Protein 1DTJ (pdb70)

Secondary structure (DSSP, 8-state):
--EEEEEEEETTTHHHHH-STTHHHHHHHHHH--EEEE--TT--STT--EEEEEEEESHHHHHHHHHHHHHH--/--EEEEEEEEGGGGGG--HHHHHHHHS-EEEE---EEEEEEEE-HHHHHHHHHHHHHTTS--/--EEEEEEEEGGGTHHHH-GGGHHHHHHHHHHT-EEEE---EEEEEEEE-HHHHHHHHHHHHHH--/--EEEEEEEEGGGHHHHH-GGGHHHHHHHHHH--EEEE--EEEEEEEE-HHHHHHHHHHHHHH-

Sequence (266 aa):
MKELVEMAVPENLVGAILGKGGKTLVEYQELTGARIQISKKGEFLPGTRNRRVTITGSPAATQAAQYLISQRVTMKELVEMAVPENLVGAITLVEYQELTGARIQISTRNRRVTITGSPAATQAAQYLISQRVTYEMKELVEMAVPENLVGAILGKGGKTLVEYQELTGARIQISTRNRRVTITGSPAATQAAQYLISQRVTMKELVEMAVPENLVGAILGKGGKTLVEYQELTGARIQISRNRRVTITGSPAATQAAQYLISQRV

InterPro domains:
  IPR004087 K Homology domain [SM00322] (31-104)
  IPR004087 K Homology domain [SM00322] (129-201)
  IPR004087 K Homology domain [SM00322] (405-478)
  IPR004088 K Homology domain, type 1 [PF00013] (36-96)
  IPR004088 K Homology domain, type 1 [PF00013] (134-197)
  IPR004088 K Homology domain, type 1 [PF00013] (409-474)
  IPR036612 K Homology domain, type 1 superfamily [G3DSA:3.30.1370.10] (31-109)
  IPR036612 K Homology domain, type 1 superfamily [G3DSA:3.30.1370.10] (127-205)
  IPR036612 K Homology domain, type 1 superfamily [G3DSA:3.30.1370.10] (405-480)
  IPR036612 K Homology domain, type 1 superfamily [SSF54791] (33-107)
  IPR036612 K Homology domain, type 1 superfamily [SSF54791] (121-205)
  IPR036612 K Homology domain, type 1 superfamily [SSF54791] (408-478)
  IPR047274 RNA-binding protein Nova-1/2, type I K Homology domain 3 [cd09031] (409-477)
  IPR047275 RNA-binding protein Nova-1/2, type I K Homology domain 1 [cd22435] (33-104)
  IPR047276 RNA-binding protein Nova-1/2, type I K Homology domain 2 [cd22436] (131-200)

CATH classification: 3.30.1370.10

GO terms:
  GO:0003723 RNA binding (F, IDA)
  GO:1990825 sequence-specific mRNA binding (F, IDA)
  GO:0030182 neuron differentiation (P, IMP)
  GO:0051252 regulation of RNA metabolic process (P, IMP)
  GO:0000381 regulation of alternative mRNA splicing, via spliceosome (P, IMP)
  GO:0003723 RNA binding (F, HDA)

Solvent-accessible surface area: 12625 Å² total; per-residue (Å²): 131,72,16,49,3,51,7,40,0,39,75,132,45,4,56,44,1,55,33,81,92,19,64,32,29,89,53,20,52,121,15,0,60,3,50,4,118,38,9,66,189,56,126,67,44,126,97,35,66,46,19,72,0,19,0,47,17,47,32,41,4,0,24,3,0,9,25,2,0,32,90,35,42,140,121,76,14,49,2,67,7,62,4,34,82,118,62,27,70,46,15,93,43,105,79,2,54,150,30,0,57,2,54,8,58,40,90,183,72,86,64,43,0,38,0,48,19,46,28,41,4,2,20,2,0,6,14,0,0,25,8,95,70,84,124,112,132,75,13,45,2,57,21,74,4,40,84,130,75,6,50,48,0,54,28,83,96,22,160,32,30,95,60,18,46,115,16,0,29,2,149,4,76,32,107,178,78,78,62,55,0,29,0,40,20,37,26,44,1,2,26,2,0,14,19,0,1,45,86,36,30,130,135,74,19,48,1,25,12,71,1,47,100,133,72,3,49,34,0,60,25,82,96,11,141,22,22,78,59,2,46,133,34,0,58,4,172,4,95,26,96,124,90,70,130,0,26,0,43,17,48,43,50,4,2,22,2,0,8,21,2,0,33,94,116,64

Foldseek 3Di:
DKDKDKDWAAPVQVCQCCVPPNVNVVVLCVVQVKHKAWDDPPDPDDVGNTIMMMIMDHPRSRVSSVVVSVVSSD/DKDKDKDKDFPVCVVVCVVVVLCVVQVWDWDWDVTTTIIMIMGDPRSRVSSVVVVVCSVPND/DKDKDKDWAFPVQVCLCQDVVRVNVVVLCVVLVWHWDWDVGITIIMIMDDPRSSVVSVVVSVVSRD/DKDKDKDKDQPVQVCQCQPVPRVNVVVLCVVLVWHWDWACIIMIMIMDHPRSSVSSVVVVVVRD

Nearest PDB structures (foldseek):
  1dtj-assembly1_A  TM=1.014E+00  e=8.786E-15  Homo sapiens
  1ec6-assembly2_B  TM=9.595E-01  e=2.747E-12  Homo sapiens
  1dt4-assembly1_A  TM=9.834E-01  e=2.631E-11  Homo sapiens
  6y24-assembly1_A  TM=8.810E-01  e=4.598E-06  Homo sapiens
  1we8-assembly1_A  TM=8.649E-01  e=9.976E-06  Mus musculus

Organism: Homo sapiens (NCBI:txid9606)

B-factor: mean 41.67, std 19.21, range [12.25, 100.0]

Radius of gyration: 19.04 Å; Cα contacts (8 Å, |Δi|>4): 522; chains: 4; bounding box: 56×41×53 Å

Structure (mmCIF, N/CA/C/O backbone):
data_1DTJ
#
_entry.id   1DTJ
#
_cell.length_a   66.500
_cell.length_b   61.100
_cell.length_c   97.300
_cell.angle_alpha   90.00
_cell.angle_beta   98.20
_cell.angle_gamma   90.00
#
_symmetry.space_group_name_H-M   'C 1 2 1'
#
loop_
_entity.id
_entity.type
_entity.pdbx_description
1 polymer 'RNA-BINDING NEUROONCOLOGICAL VENTRAL ANTIGEN 2'
2 water water
#
loop_
_atom_site.group_PDB
_atom_site.id
_atom_site.type_symbol
_atom_site.label_atom_id
_atom_site.label_alt_id
_atom_site.label_comp_id
_atom_site.label_asym_id
_atom_site.label_entity_id
_atom_site.label_seq_id
_atom_site.pdbx_PDB_ins_code
_atom_site.Cartn_x
_atom_site.Cartn_y
_atom_site.Cartn_z
_atom_site.occupancy
_atom_site.B_iso_or_equiv
_atom_site.auth_seq_id
_atom_site.auth_comp_id
_atom_site.auth_asym_id
_atom_site.auth_atom_id
_atom_site.pdbx_PDB_model_num
ATOM 1 N N . MET A 1 1 ? 1.522 -8.940 14.973 1.00 52.62 4 MET A N 1
ATOM 2 C CA . MET A 1 1 ? 1.180 -7.654 14.271 1.00 55.39 4 MET A CA 1
ATOM 3 C C . MET A 1 1 ? 2.307 -6.618 14.476 1.00 52.98 4 MET A C 1
ATOM 4 O O . MET A 1 1 ? 2.827 -6.430 15.593 1.00 41.89 4 MET A O 1
ATOM 9 N N . LYS A 1 2 ? 2.689 -5.977 13.379 1.00 45.93 5 LYS A N 1
ATOM 10 C CA . LYS A 1 2 ? 3.752 -4.978 13.357 1.00 39.59 5 LYS A CA 1
ATOM 11 C C . LYS A 1 2 ? 3.231 -3.626 12.788 1.00 40.28 5 LYS A C 1
ATOM 12 O O . LYS A 1 2 ? 2.198 -3.584 12.096 1.00 46.40 5 LYS A O 1
ATOM 14 N N . GLU A 1 3 ? 3.910 -2.525 13.118 1.00 26.54 6 GLU A N 1
ATOM 15 C CA . GLU A 1 3 ? 3.518 -1.239 12.639 1.00 23.26 6 GLU A CA 1
ATOM 16 C C . GLU A 1 3 ? 4.771 -0.403 12.391 1.00 25.81 6 GLU A C 1
ATOM 17 O O . GLU A 1 3 ? 5.906 -0.829 12.671 1.00 22.46 6 GLU A O 1
ATOM 23 N N . LEU A 1 4 ? 4.535 0.786 11.861 1.00 24.70 7 LEU A N 1
ATOM 24 C CA . LEU A 1 4 ? 5.605 1.731 11.584 1.00 26.85 7 LEU A CA 1
ATOM 25 C C . LEU A 1 4 ? 5.276 3.070 12.250 1.00 22.85 7 LEU A C 1
ATOM 26 O O . LEU A 1 4 ? 4.124 3.583 12.131 1.00 20.24 7 LEU A O 1
ATOM 31 N N . VAL A 1 5 ? 6.251 3.619 12.973 1.00 27.53 8 VAL A N 1
ATOM 32 C CA . VAL A 1 5 ? 6.024 4.919 13.603 1.00 28.44 8 VAL A CA 1
ATOM 33 C C . VAL A 1 5 ? 7.011 5.886 12.919 1.00 34.23 8 VAL A C 1
ATOM 34 O O . VAL A 1 5 ? 8.176 5.545 12.694 1.00 28.54 8 VAL A O 1
ATOM 38 N N . GLU A 1 6 ? 6.558 7.080 12.590 1.00 37.30 9 GLU A N 1
ATOM 39 C CA . GLU A 1 6 ? 7.472 8.042 11.993 1.00 43.94 9 GLU A CA 1
ATOM 40 C C . GLU A 1 6 ? 7.439 9.282 12.876 1.00 35.01 9 GLU A C 1
ATOM 41 O O . GLU A 1 6 ? 6.356 9.774 13.189 1.00 33.84 9 GLU A O 1
ATOM 47 N N . MET A 1 7 ? 8.611 9.751 13.308 1.00 33.78 10 MET A N 1
ATOM 48 C CA . MET A 1 7 ? 8.702 10.943 14.148 1.00 31.55 10 MET A CA 1
ATOM 49 C C . MET A 1 7 ? 9.826 11.848 13.590 1.00 32.33 10 MET A C 1
ATOM 50 O O . MET A 1 7 ? 10.682 11.412 12.787 1.00 32.53 10 MET A O 1
ATOM 55 N N . ALA A 1 8 ? 9.811 13.096 14.033 1.00 34.58 11 ALA A N 1
ATOM 56 C CA . ALA A 1 8 ? 10.743 14.119 13.578 1.00 39.02 11 ALA A CA 1
ATOM 57 C C . ALA A 1 8 ? 11.793 14.391 14.619 1.00 41.09 11 ALA A C 1
ATOM 58 O O . ALA A 1 8 ? 11.496 14.396 15.823 1.00 42.03 11 ALA A O 1
ATOM 60 N N . VAL A 1 9 ? 13.029 14.583 14.183 1.00 38.22 12 VAL A N 1
ATOM 61 C CA . VAL A 1 9 ? 14.072 14.887 15.139 1.00 34.10 12 VAL A CA 1
ATOM 62 C C . VAL A 1 9 ? 14.866 16.063 14.555 1.00 42.90 12 VAL A C 1
ATOM 63 O O . VAL A 1 9 ? 15.527 15.931 13.535 1.00 43.23 12 VAL A O 1
ATOM 67 N N . PRO A 1 10 ? 14.771 17.238 15.194 1.00 44.55 13 PRO A N 1
ATOM 68 C CA . PRO A 1 10 ? 15.489 18.431 14.730 1.00 34.24 13 PRO A CA 1
ATOM 69 C C . PRO A 1 10 ? 16.942 18.083 14.384 1.00 29.79 13 PRO A C 1
ATOM 70 O O . PRO A 1 10 ? 17.587 17.283 15.060 1.00 31.23 13 PRO A O 1
ATOM 74 N N . GLU A 1 11 ? 17.433 18.628 13.279 1.00 35.24 14 GLU A N 1
ATOM 75 C CA . GLU A 1 11 ? 18.787 18.325 12.851 1.00 34.82 14 GLU A CA 1
ATOM 76 C C . GLU A 1 11 ? 19.847 18.607 13.894 1.00 27.96 14 GLU A C 1
ATOM 77 O O . GLU A 1 11 ? 20.812 17.880 13.967 1.00 25.58 14 GLU A O 1
ATOM 83 N N . ASN A 1 12 ? 19.668 19.638 14.716 1.00 33.26 15 ASN A N 1
ATOM 84 C CA . ASN A 1 12 ? 20.683 19.969 15.724 1.00 37.11 15 ASN A CA 1
ATOM 85 C C . ASN A 1 12 ? 20.652 19.137 17.003 1.00 40.36 15 ASN A C 1
ATOM 86 O O . ASN A 1 12 ? 21.397 19.408 17.953 1.00 39.87 15 ASN A O 1
ATOM 91 N N . LEU A 1 13 ? 19.794 18.112 17.031 1.00 44.92 16 LEU A N 1
ATOM 92 C CA . LEU A 1 13 ? 19.724 17.234 18.189 1.00 38.39 16 LEU A CA 1
ATOM 93 C C . LEU A 1 13 ? 20.020 15.784 17.761 1.00 42.68 16 LEU A C 1
ATOM 94 O O . LEU A 1 13 ? 20.266 14.920 18.614 1.00 41.64 16 LEU A O 1
ATOM 99 N N . VAL A 1 14 ? 19.993 15.511 16.451 1.00 40.38 17 VAL A N 1
ATOM 100 C CA . VAL A 1 14 ? 20.221 14.138 15.968 1.00 36.57 17 VAL A CA 1
ATOM 101 C C . VAL A 1 14 ? 21.498 13.509 16.533 1.00 43.60 17 VAL A C 1
ATOM 102 O O . VAL A 1 14 ? 21.555 12.311 16.815 1.00 39.56 17 VAL A O 1
ATOM 106 N N . GLY A 1 15 ? 22.543 14.307 16.711 1.00 47.88 18 GLY A N 1
ATOM 107 C CA . GLY A 1 15 ? 23.753 13.742 17.274 1.00 46.90 18 GLY A CA 1
ATOM 108 C C . GLY A 1 15 ? 23.467 13.151 18.645 1.00 47.68 18 GLY A C 1
ATOM 109 O O . GLY A 1 15 ? 24.232 12.348 19.178 1.00 46.33 18 GLY A O 1
ATOM 110 N N . ALA A 1 16 ? 22.345 13.557 19.220 1.00 51.96 19 ALA A N 1
ATOM 111 C CA . ALA A 1 16 ? 21.957 13.075 20.532 1.00 62.02 19 ALA A CA 1
ATOM 112 C C . ALA A 1 16 ? 21.413 11.662 20.408 1.00 65.37 19 ALA A C 1
ATOM 113 O O . ALA A 1 16 ? 21.763 10.778 21.190 1.00 72.16 19 ALA A O 1
ATOM 115 N N . ILE A 1 17 ? 20.554 11.453 19.419 1.00 64.38 20 ILE A N 1
ATOM 116 C CA . ILE A 1 17 ? 19.967 10.140 19.210 1.00 66.32 20 ILE A CA 1
ATOM 117 C C . ILE A 1 17 ? 21.036 9.113 18.905 1.00 62.17 20 ILE A C 1
ATOM 118 O O . ILE A 1 17 ? 21.107 8.082 19.564 1.00 69.76 20 ILE A O 1
ATOM 123 N N . LEU A 1 18 ? 21.861 9.387 17.910 1.00 57.82 21 LEU A N 1
ATOM 124 C CA . LEU A 1 18 ? 22.932 8.479 17.560 1.00 60.32 21 LEU A CA 1
ATOM 125 C C . LEU A 1 18 ? 23.806 8.236 18.792 1.00 65.06 21 LEU A C 1
ATOM 126 O O . LEU A 1 18 ? 24.124 7.094 19.138 1.00 62.71 21 LEU A O 1
ATOM 131 N N . GLY A 1 19 ? 24.169 9.315 19.470 1.00 70.55 22 GLY A N 1
ATOM 132 C CA . GLY A 1 19 ? 25.016 9.173 20.639 1.00 82.71 22 GLY A CA 1
ATOM 133 C C . GLY A 1 19 ? 26.481 9.051 20.249 1.00 86.92 22 GLY A C 1
ATOM 134 O O . GLY A 1 19 ? 27.352 8.944 21.117 1.00 90.28 22 GLY A O 1
ATOM 135 N N . LYS A 1 20 ? 26.748 9.063 18.941 1.00 86.97 23 LYS A N 1
ATOM 136 C CA . LYS A 1 20 ? 28.108 8.971 18.399 1.00 93.68 23 LYS A CA 1
ATOM 137 C C . LYS A 1 20 ? 28.570 7.527 18.186 1.00 95.37 23 LYS A C 1
ATOM 138 O O . LYS A 1 20 ? 28.807 6.784 19.141 1.00 92.14 23 LYS A O 1
ATOM 140 N N . GLY A 1 21 ? 28.717 7.151 16.920 1.00 99.51 24 GLY A N 1
ATOM 141 C CA . GLY A 1 21 ? 29.122 5.799 16.583 1.00 98.68 24 GLY A CA 1
ATOM 142 C C . GLY A 1 21 ? 27.862 4.969 16.441 1.00 100.00 24 GLY A C 1
ATOM 143 O O . GLY A 1 21 ? 27.901 3.795 16.070 1.00 99.69 24 GLY A O 1
ATOM 144 N N . GLY A 1 22 ? 26.729 5.605 16.736 1.00 98.68 25 GLY A N 1
ATOM 145 C CA . GLY A 1 22 ? 25.450 4.932 16.655 1.00 90.25 25 GLY A CA 1
ATOM 146 C C . GLY A 1 22 ? 25.179 4.168 17.934 1.00 81.58 25 GLY A C 1
ATOM 147 O O . GLY A 1 22 ? 24.141 3.531 18.082 1.00 84.31 25 GLY A O 1
ATOM 148 N N . LYS A 1 23 ? 26.121 4.244 18.863 1.00 72.92 26 LYS A N 1
ATOM 149 C CA . LYS A 1 23 ? 26.005 3.551 20.141 1.00 70.87 26 LYS A CA 1
ATOM 150 C C . LYS A 1 23 ? 24.586 3.504 20.710 1.00 68.76 26 LYS A C 1
ATOM 151 O O . LYS A 1 23 ? 24.030 2.426 20.944 1.00 63.75 26 LYS A O 1
ATOM 153 N N . THR A 1 24 ? 24.010 4.684 20.926 1.00 61.74 27 THR A N 1
ATOM 154 C CA . THR A 1 24 ? 22.678 4.811 21.507 1.00 50.90 27 THR A CA 1
ATOM 155 C C . THR A 1 24 ? 21.583 4.216 20.634 1.00 48.88 27 THR A C 1
ATOM 156 O O . THR A 1 24 ? 20.726 3.478 21.139 1.00 44.65 27 THR A O 1
ATOM 160 N N . LEU A 1 25 ? 21.613 4.529 19.338 1.00 45.05 28 LEU A N 1
ATOM 161 C CA . LEU A 1 25 ? 20.620 4.006 18.409 1.00 47.97 28 LEU A CA 1
ATOM 162 C C . LEU A 1 25 ? 20.672 2.475 18.420 1.00 47.64 28 LEU A C 1
ATOM 163 O O . LEU A 1 25 ? 19.642 1.828 18.361 1.00 45.35 28 LEU A O 1
ATOM 168 N N . VAL A 1 26 ? 21.867 1.898 18.527 1.00 46.65 29 VAL A N 1
ATOM 169 C CA . VAL A 1 26 ? 22.010 0.442 18.570 1.00 41.96 29 VAL A CA 1
ATOM 170 C C . VAL A 1 26 ? 21.476 -0.086 19.879 1.00 40.52 29 VAL A C 1
ATOM 171 O O . VAL A 1 26 ? 20.790 -1.109 19.934 1.00 40.25 29 VAL A O 1
ATOM 175 N N . GLU A 1 27 ? 21.774 0.622 20.953 1.00 45.22 30 GLU A N 1
ATOM 176 C CA . GLU A 1 27 ? 21.255 0.201 22.234 1.00 41.20 30 GLU A CA 1
ATOM 177 C C . GLU A 1 27 ? 19.736 0.285 22.276 1.00 32.51 30 GLU A C 1
ATOM 178 O O . GLU A 1 27 ? 19.091 -0.614 22.825 1.00 37.87 30 GLU A O 1
ATOM 184 N N . TYR A 1 28 ? 19.143 1.358 21.744 1.00 32.53 31 TYR A N 1
ATOM 185 C CA . TYR A 1 28 ? 17.680 1.448 21.848 1.00 30.66 31 TYR A CA 1
ATOM 186 C C . TYR A 1 28 ? 17.029 0.345 21.074 1.00 27.67 31 TYR A C 1
ATOM 187 O O . TYR A 1 28 ? 16.000 -0.172 21.498 1.00 33.21 31 TYR A O 1
ATOM 196 N N . GLN A 1 29 ? 17.626 -0.028 19.942 1.00 32.88 32 GLN A N 1
ATOM 197 C CA . GLN A 1 29 ? 17.075 -1.117 19.142 1.00 33.02 32 GLN A CA 1
ATOM 198 C C . GLN A 1 29 ? 17.212 -2.383 19.949 1.00 37.66 32 GLN A C 1
ATOM 199 O O . GLN A 1 29 ? 16.272 -3.163 20.055 1.00 36.64 32 GLN A O 1
ATOM 205 N N . GLU A 1 30 ? 18.405 -2.576 20.518 1.00 38.99 33 GLU A N 1
ATOM 206 C CA . GLU A 1 30 ? 18.721 -3.740 21.337 1.00 35.10 33 GLU A CA 1
ATOM 207 C C . GLU A 1 30 ? 17.733 -3.951 22.498 1.00 39.36 33 GLU A C 1
ATOM 208 O O . GLU A 1 30 ? 17.246 -5.061 22.721 1.00 40.01 33 GLU A O 1
ATOM 214 N N . LEU A 1 31 ? 17.459 -2.878 23.246 1.00 39.77 34 LEU A N 1
ATOM 215 C CA . LEU A 1 31 ? 16.558 -2.921 24.398 1.00 34.87 34 LEU A CA 1
ATOM 216 C C . LEU A 1 31 ? 15.113 -3.175 24.008 1.00 34.88 34 LEU A C 1
ATOM 217 O O . LEU A 1 31 ? 14.404 -3.908 24.692 1.00 42.01 34 LEU A O 1
ATOM 222 N N . THR A 1 32 ? 14.675 -2.543 22.909 1.00 31.84 35 THR A N 1
ATOM 223 C CA . THR A 1 32 ? 13.281 -2.665 22.469 1.00 23.92 35 THR A CA 1
ATOM 224 C C . THR A 1 32 ? 12.894 -3.753 21.496 1.00 26.51 35 THR A C 1
ATOM 225 O O . THR A 1 32 ? 11.770 -4.244 21.532 1.00 28.09 35 THR A O 1
ATOM 229 N N . GLY A 1 33 ? 13.809 -4.129 20.618 1.00 33.95 36 GLY A N 1
ATOM 230 C CA . GLY A 1 33 ? 13.467 -5.113 19.613 1.00 38.63 36 GLY A CA 1
ATOM 231 C C . GLY A 1 33 ? 12.782 -4.371 18.468 1.00 35.16 36 GLY A C 1
ATOM 232 O O . GLY A 1 33 ? 12.152 -4.987 17.622 1.00 40.38 36 GLY A O 1
ATOM 233 N N . ALA A 1 34 ? 12.864 -3.040 18.454 1.00 33.03 37 ALA A N 1
ATOM 234 C CA . ALA A 1 34 ? 12.304 -2.296 17.322 1.00 34.09 37 ALA A CA 1
ATOM 235 C C . ALA A 1 34 ? 13.474 -1.916 16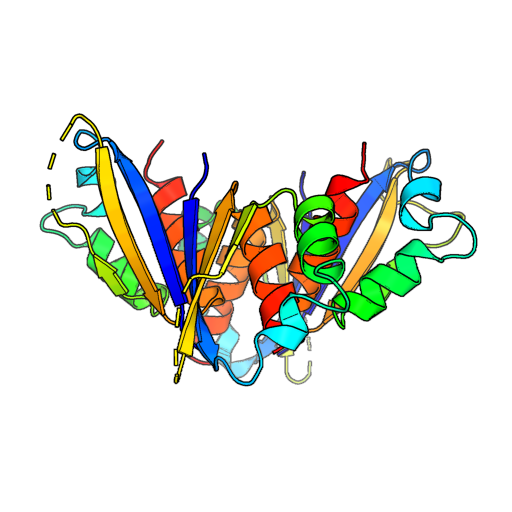.436 1.00 29.86 37 ALA A C 1
ATOM 236 O O . ALA A 1 34 ? 14.588 -1.667 16.926 1.00 27.53 37 ALA A O 1
ATOM 238 N N . ARG A 1 35 ? 13.209 -1.870 15.137 1.00 25.68 38 ARG A N 1
ATOM 239 C CA . ARG A 1 35 ? 14.211 -1.444 14.175 1.00 25.30 38 ARG A CA 1
ATOM 240 C C . ARG A 1 35 ? 14.037 0.071 14.122 1.00 29.46 38 ARG A C 1
ATOM 241 O O . ARG A 1 35 ? 12.907 0.548 14.057 1.00 29.77 38 ARG A O 1
ATOM 243 N N . ILE A 1 36 ? 15.140 0.821 14.164 1.00 28.01 39 ILE A N 1
ATOM 244 C CA . ILE A 1 36 ? 15.091 2.287 14.138 1.00 27.27 39 ILE A CA 1
ATOM 245 C C . ILE A 1 36 ? 16.017 2.803 13.031 1.00 30.75 39 ILE A C 1
ATOM 246 O O . ILE A 1 36 ? 17.171 2.395 12.972 1.00 34.88 39 ILE A O 1
ATOM 251 N N . GLN A 1 37 ? 15.528 3.724 12.191 1.00 29.69 40 GLN A N 1
ATOM 252 C CA . GLN A 1 37 ? 16.330 4.263 11.107 1.00 32.41 40 GLN A CA 1
ATOM 253 C C . GLN A 1 37 ? 16.173 5.778 11.021 1.00 32.51 40 GLN A C 1
ATOM 254 O O . GLN A 1 37 ? 15.109 6.291 11.301 1.00 33.19 40 GLN A O 1
ATOM 260 N N . ILE A 1 38 ? 17.242 6.501 10.690 1.00 34.93 41 ILE A N 1
ATOM 261 C CA . ILE A 1 38 ? 17.138 7.950 10.588 1.00 35.47 41 ILE A CA 1
ATOM 262 C C . ILE A 1 38 ? 17.292 8.275 9.108 1.00 46.15 41 ILE A C 1
ATOM 263 O O . ILE A 1 38 ? 18.079 7.641 8.419 1.00 44.72 41 ILE A O 1
ATOM 268 N N . SER A 1 39 ? 16.520 9.248 8.634 1.00 53.67 42 SER A N 1
ATOM 269 C CA . SER A 1 39 ? 16.514 9.657 7.242 1.00 49.10 42 SER A CA 1
ATOM 270 C C . SER A 1 39 ? 17.876 10.044 6.714 1.00 63.02 42 SER A C 1
ATOM 271 O O . SER A 1 39 ? 18.845 10.196 7.467 1.00 60.58 42 SER A O 1
ATOM 274 N N . LYS A 1 40 ? 17.908 10.203 5.392 1.00 73.29 43 LYS A N 1
ATOM 275 C CA . LYS A 1 40 ? 19.096 10.563 4.644 1.00 75.40 43 LYS A CA 1
ATOM 276 C C . LYS A 1 40 ? 19.869 11.628 5.378 1.00 73.77 43 LYS A C 1
ATOM 277 O O . LYS A 1 40 ? 19.353 12.707 5.674 1.00 68.69 43 LYS A O 1
ATOM 279 N N . LYS A 1 41 ? 21.117 11.298 5.666 1.00 74.21 44 LYS A N 1
ATOM 280 C CA . LYS A 1 41 ? 22.019 12.191 6.362 1.00 78.98 44 LYS A CA 1
ATOM 281 C C . LYS A 1 41 ? 22.060 13.587 5.710 1.00 77.81 44 LYS A C 1
ATOM 282 O O . LYS A 1 41 ? 22.875 14.437 6.077 1.00 82.84 44 LYS A O 1
ATOM 288 N N . GLY A 1 42 ? 21.169 13.801 4.741 1.00 72.43 45 GLY A N 1
ATOM 289 C CA . GLY A 1 42 ? 21.059 15.072 4.062 1.00 56.93 45 GLY A CA 1
ATOM 290 C C . GLY A 1 42 ? 19.628 15.592 3.961 1.00 62.36 45 GLY A C 1
ATOM 291 O O . GLY A 1 42 ? 19.421 16.807 3.959 1.00 59.59 45 GLY A O 1
ATOM 292 N N . GLU A 1 43 ? 18.617 14.719 3.900 1.00 65.53 46 GLU A N 1
ATOM 293 C CA . GLU A 1 43 ? 17.270 15.268 3.772 1.00 71.51 46 GLU A CA 1
ATOM 294 C C . GLU A 1 43 ? 16.292 15.189 4.927 1.00 68.00 46 GLU A C 1
ATOM 295 O O . GLU A 1 43 ? 16.285 14.264 5.730 1.00 53.57 46 GLU A O 1
ATOM 301 N N . PHE A 1 44 ? 15.437 16.205 4.977 1.00 71.42 47 PHE A N 1
ATOM 302 C CA . PHE A 1 44 ? 14.473 16.345 6.044 1.00 69.55 47 PHE A CA 1
ATOM 303 C C . PHE A 1 44 ? 13.038 16.247 5.593 1.00 71.52 47 PHE A C 1
ATOM 304 O O . PHE A 1 44 ? 12.737 15.991 4.437 1.00 74.16 47 PHE A O 1
ATOM 312 N N . LEU A 1 45 ? 12.155 16.464 6.560 1.00 78.10 48 LEU A N 1
ATOM 313 C CA . LEU A 1 45 ? 10.726 16.445 6.379 1.00 82.14 48 LEU A CA 1
ATOM 314 C C . LEU A 1 45 ? 10.339 17.754 5.656 1.00 92.17 48 LEU A C 1
ATOM 315 O O . LEU A 1 45 ? 11.232 18.497 5.265 1.00 99.67 48 LEU A O 1
ATOM 320 N N . PRO A 1 46 ? 9.043 18.043 5.466 1.00 97.79 49 PRO A N 1
ATOM 321 C CA . PRO A 1 46 ? 8.509 19.257 4.823 1.00 98.61 49 PRO A CA 1
ATOM 322 C C . PRO A 1 46 ? 9.382 20.528 4.813 1.00 99.18 49 PRO A C 1
ATOM 323 O O . PRO A 1 46 ? 10.540 20.497 4.414 1.00 100.00 49 PRO A O 1
ATOM 327 N N . GLY A 1 47 ? 8.782 21.653 5.222 1.00 99.26 50 GLY A N 1
ATOM 328 C CA . GLY A 1 47 ? 9.522 22.916 5.289 1.00 97.65 50 GLY A CA 1
ATOM 329 C C . GLY A 1 47 ? 10.270 22.786 6.591 1.00 90.13 50 GLY A C 1
ATOM 330 O O . GLY A 1 47 ? 10.279 23.665 7.454 1.00 91.07 50 GLY A O 1
ATOM 331 N N . THR A 1 48 ? 10.931 21.642 6.677 1.00 81.08 51 THR A N 1
ATOM 332 C CA . THR A 1 48 ? 11.654 21.187 7.836 1.00 70.10 51 THR A CA 1
ATOM 333 C C . THR A 1 48 ? 13.175 21.091 7.759 1.00 67.66 51 THR A C 1
ATOM 334 O O . THR A 1 48 ? 13.760 20.936 6.693 1.00 68.86 51 THR A O 1
ATOM 338 N N . ARG A 1 49 ? 13.793 21.170 8.929 1.00 59.50 52 ARG A N 1
ATOM 339 C CA . ARG A 1 49 ? 15.220 20.944 9.069 1.00 55.20 52 ARG A CA 1
ATOM 340 C C . ARG A 1 49 ? 15.251 19.815 10.130 1.00 53.76 52 ARG A C 1
ATOM 341 O O . ARG A 1 49 ? 16.208 19.685 10.911 1.00 45.43 52 ARG A O 1
ATOM 343 N N . ASN A 1 50 ? 14.171 19.019 10.162 1.00 51.00 53 ASN A N 1
ATOM 344 C CA . ASN A 1 50 ? 14.035 17.883 11.088 1.00 38.75 53 ASN A CA 1
ATOM 345 C C . ASN A 1 50 ? 14.265 16.628 10.297 1.00 32.98 53 ASN A C 1
ATOM 346 O O . ASN A 1 50 ? 13.699 16.471 9.230 1.00 36.91 53 ASN A O 1
ATOM 351 N N . ARG A 1 51 ? 15.089 15.725 10.791 1.00 29.26 54 ARG A N 1
ATOM 352 C CA . ARG A 1 51 ? 15.257 14.523 10.054 1.00 29.01 54 ARG A CA 1
ATOM 353 C C . ARG A 1 51 ? 14.083 13.618 10.470 1.00 38.37 54 ARG A C 1
ATOM 354 O O . ARG A 1 51 ? 13.426 13.834 11.496 1.00 31.29 54 ARG A O 1
ATOM 362 N N . ARG A 1 52 ? 13.784 12.646 9.629 1.00 37.58 55 ARG A N 1
ATOM 363 C CA . ARG A 1 52 ? 12.678 11.720 9.868 1.00 34.98 55 ARG A CA 1
ATOM 364 C C . ARG A 1 52 ? 13.228 10.464 10.490 1.00 28.87 55 ARG A C 1
ATOM 365 O O . ARG A 1 52 ? 14.211 9.913 10.002 1.00 33.82 55 ARG A O 1
ATOM 373 N N . VAL A 1 53 ? 12.642 9.995 11.575 1.00 23.42 56 VAL A N 1
ATOM 374 C CA . VAL A 1 53 ? 13.170 8.756 12.153 1.00 30.20 56 VAL A CA 1
ATOM 375 C C . VAL A 1 53 ? 12.035 7.726 11.983 1.00 28.19 56 VAL A C 1
ATOM 376 O O . VAL A 1 53 ? 10.876 8.014 12.256 1.00 25.08 56 VAL A O 1
ATOM 380 N N . THR A 1 54 ? 12.360 6.553 11.479 1.00 34.77 57 THR A N 1
ATOM 381 C CA . THR A 1 54 ? 11.340 5.530 11.261 1.00 33.86 57 THR A CA 1
ATOM 382 C C . THR A 1 54 ? 11.588 4.383 12.225 1.00 27.23 57 THR A C 1
ATOM 383 O O . THR A 1 54 ? 12.709 3.890 12.305 1.00 25.33 57 THR A O 1
ATOM 387 N N . ILE A 1 55 ? 10.545 3.982 12.957 1.00 25.14 58 ILE A N 1
ATOM 388 C CA . ILE A 1 55 ? 10.662 2.907 13.939 1.00 26.55 58 ILE A CA 1
ATOM 389 C C . ILE A 1 55 ? 9.657 1.820 13.559 1.00 23.17 58 ILE A C 1
ATOM 390 O O . ILE A 1 55 ? 8.479 2.115 13.435 1.00 23.29 58 ILE A O 1
ATOM 395 N N . THR A 1 56 ? 10.106 0.590 13.428 1.00 24.70 59 THR A N 1
ATOM 396 C CA . THR A 1 56 ? 9.162 -0.467 13.079 1.00 28.49 59 THR A CA 1
ATOM 397 C C . THR A 1 56 ? 9.265 -1.632 14.038 1.00 26.28 59 THR A C 1
ATOM 398 O O . THR A 1 56 ? 10.330 -1.901 14.605 1.00 26.32 59 THR A O 1
ATOM 402 N N . GLY A 1 57 ? 8.125 -2.297 14.248 1.00 29.51 60 GLY A N 1
ATOM 403 C CA . GLY A 1 57 ? 8.089 -3.438 15.155 1.00 29.71 60 GLY A CA 1
ATOM 404 C C . GLY A 1 57 ? 6.696 -3.633 15.714 1.00 25.43 60 GLY A C 1
ATOM 405 O O . GLY A 1 57 ? 5.722 -3.180 15.127 1.00 31.33 60 GLY A O 1
ATOM 406 N N . SER A 1 58 ? 6.581 -4.305 16.858 1.00 30.54 61 SER A N 1
ATOM 407 C CA . SER A 1 58 ? 5.257 -4.502 17.466 1.00 24.86 61 SER A CA 1
ATOM 408 C C . SER A 1 58 ? 4.796 -3.124 17.984 1.00 26.91 61 SER A C 1
ATOM 409 O O . SER A 1 58 ? 5.597 -2.190 18.086 1.00 30.51 61 SER A O 1
ATOM 412 N N . PRO A 1 59 ? 3.493 -2.954 18.267 1.00 30.07 62 PRO A N 1
ATOM 413 C CA . PRO A 1 59 ? 3.097 -1.623 18.785 1.00 25.30 62 PRO A CA 1
ATOM 414 C C . PRO A 1 59 ? 3.875 -1.290 20.094 1.00 26.96 62 PRO A C 1
ATOM 415 O O . PRO A 1 59 ? 4.330 -0.176 20.274 1.00 22.99 62 PRO A O 1
ATOM 419 N N . ALA A 1 60 ? 4.025 -2.265 20.996 1.00 26.36 63 ALA A N 1
ATOM 420 C CA . ALA A 1 60 ? 4.718 -1.998 22.256 1.00 20.65 63 ALA A CA 1
ATOM 421 C C . ALA A 1 60 ? 6.194 -1.698 22.057 1.00 20.41 63 ALA A C 1
ATOM 422 O O . ALA A 1 60 ? 6.745 -0.804 22.719 1.00 24.61 63 ALA A O 1
ATOM 424 N N . ALA A 1 61 ? 6.843 -2.400 21.124 1.00 25.26 64 ALA A N 1
ATOM 425 C CA . ALA A 1 61 ? 8.281 -2.179 20.884 1.00 25.30 64 ALA A CA 1
ATOM 426 C C . ALA A 1 61 ? 8.467 -0.772 20.299 1.00 28.51 64 ALA A C 1
ATOM 427 O O . ALA A 1 61 ? 9.281 0.035 20.782 1.00 22.84 64 ALA A O 1
ATOM 429 N N . THR A 1 62 ? 7.670 -0.480 19.275 1.00 24.04 65 THR A N 1
ATOM 430 C CA . THR A 1 62 ? 7.691 0.818 18.626 1.00 26.61 65 THR A CA 1
ATOM 431 C C . THR A 1 62 ? 7.418 1.989 19.603 1.00 28.37 65 THR A C 1
ATOM 432 O O . THR A 1 62 ? 8.058 3.034 19.567 1.00 24.64 65 THR A O 1
ATOM 436 N N . GLN A 1 63 ? 6.484 1.795 20.521 1.00 25.48 66 GLN A N 1
ATOM 437 C CA . GLN A 1 63 ? 6.216 2.860 21.420 1.00 17.79 66 GLN A CA 1
ATOM 438 C C . GLN A 1 63 ? 7.333 3.070 22.458 1.00 22.69 66 GLN A C 1
ATOM 439 O O . GLN A 1 63 ? 7.618 4.212 22.861 1.00 18.34 66 GLN A O 1
ATOM 445 N N . ALA A 1 64 ? 7.956 1.987 22.917 1.00 23.52 67 ALA A N 1
ATOM 446 C CA . ALA A 1 64 ? 9.028 2.113 23.913 1.00 19.48 67 ALA A CA 1
ATOM 447 C C . ALA A 1 64 ? 10.233 2.826 23.248 1.00 24.04 67 ALA A C 1
ATOM 448 O O . ALA A 1 64 ? 10.917 3.664 23.858 1.00 22.49 67 ALA A O 1
ATOM 450 N N . ALA A 1 65 ? 10.503 2.495 21.988 1.00 26.13 68 ALA A N 1
ATOM 451 C CA . ALA A 1 65 ? 11.643 3.130 21.290 1.00 17.06 68 ALA A CA 1
ATOM 452 C C . ALA A 1 65 ? 11.336 4.610 21.025 1.00 22.81 68 ALA A C 1
ATOM 453 O O . ALA A 1 65 ? 12.198 5.451 21.259 1.00 27.80 68 ALA A O 1
ATOM 455 N N . GLN A 1 66 ? 10.124 4.939 20.538 1.00 18.59 69 GLN A N 1
ATOM 456 C CA . GLN A 1 66 ? 9.735 6.358 20.301 1.00 18.72 69 GLN A CA 1
ATOM 457 C C . GLN A 1 66 ? 9.870 7.094 21.652 1.00 18.77 69 GLN A C 1
ATOM 458 O O . GLN A 1 66 ? 10.474 8.135 21.735 1.00 20.32 69 GLN A O 1
ATOM 464 N N . TYR A 1 67 ? 9.343 6.517 22.730 1.00 23.42 70 TYR A N 1
ATOM 465 C CA . TYR A 1 67 ? 9.451 7.181 24.011 1.00 14.59 70 TYR A CA 1
ATOM 466 C C . TYR A 1 67 ? 10.906 7.457 24.405 1.00 20.06 70 TYR A C 1
ATOM 467 O O . TYR A 1 67 ? 11.247 8.566 24.814 1.00 25.06 70 TYR A O 1
ATOM 476 N N . LEU A 1 68 ? 11.764 6.446 24.295 1.00 21.66 71 LEU A N 1
ATOM 477 C CA . LEU A 1 68 ? 13.140 6.630 24.698 1.00 21.71 71 LEU A CA 1
ATOM 478 C C . LEU A 1 68 ? 13.825 7.702 23.837 1.00 31.77 71 LEU A C 1
ATOM 479 O O . LEU A 1 68 ? 14.651 8.475 24.339 1.00 30.99 71 LEU A O 1
ATOM 484 N N . ILE A 1 69 ? 13.483 7.769 22.549 1.00 28.30 72 ILE A N 1
ATOM 485 C CA . ILE A 1 69 ? 14.113 8.767 21.693 1.00 25.70 72 ILE A CA 1
ATOM 486 C C . ILE A 1 69 ? 13.602 10.129 22.130 1.00 29.15 72 ILE A C 1
ATOM 487 O O . ILE A 1 69 ? 14.381 11.085 22.257 1.00 36.06 72 ILE A O 1
ATOM 492 N N . SER A 1 70 ? 12.290 10.217 22.377 1.00 22.99 73 SER A N 1
ATOM 493 C CA . SER A 1 70 ? 11.675 11.477 22.801 1.00 24.09 73 SER A CA 1
ATOM 494 C C . SER A 1 70 ? 12.296 12.136 24.028 1.00 23.60 73 SER A C 1
ATOM 495 O O . SER A 1 70 ? 12.380 13.374 24.114 1.00 29.69 73 SER A O 1
ATOM 498 N N . GLN A 1 71 ? 12.757 11.314 24.963 1.00 34.02 74 GLN A N 1
ATOM 499 C CA . GLN A 1 71 ? 13.380 11.801 26.183 1.00 35.34 74 GLN A CA 1
ATOM 500 C C . GLN A 1 71 ? 14.634 12.613 25.804 1.00 40.26 74 GLN A C 1
ATOM 501 O O . GLN A 1 71 ? 14.917 13.662 26.387 1.00 40.80 74 GLN A O 1
ATOM 507 N N . ARG A 1 72 ? 15.359 12.133 24.795 1.00 40.26 75 ARG A N 1
ATOM 508 C CA . ARG A 1 72 ? 16.569 12.784 24.339 1.00 38.59 75 ARG A CA 1
ATOM 509 C C . ARG A 1 72 ? 16.348 13.961 23.364 1.00 42.15 75 ARG A C 1
ATOM 510 O O . ARG A 1 72 ? 17.301 14.648 22.993 1.00 46.72 75 ARG A O 1
ATOM 512 N N . VAL A 1 73 ? 15.109 14.224 22.955 1.00 42.92 76 VAL A N 1
ATOM 513 C CA . VAL A 1 73 ? 14.867 15.339 22.036 1.00 44.48 76 VAL A CA 1
ATOM 514 C C . VAL A 1 73 ? 14.720 16.603 22.895 1.00 45.06 76 VAL A C 1
ATOM 515 O O . VAL A 1 73 ? 13.693 17.251 22.900 1.00 46.03 76 VAL A O 1
ATOM 519 N N . THR A 1 74 ? 15.807 16.885 23.622 1.00 57.04 77 THR A N 1
ATOM 520 C CA . THR A 1 74 ? 16.015 17.992 24.583 1.00 64.90 77 THR A CA 1
ATOM 521 C C . THR A 1 74 ? 15.075 18.012 25.786 1.00 64.39 77 THR A C 1
ATOM 522 O O . THR A 1 74 ? 13.972 17.444 25.690 1.00 71.72 77 THR A O 1
ATOM 526 N N . MET B 1 1 ? 4.825 15.851 21.638 1.00 62.12 4 MET B N 1
ATOM 527 C CA . MET B 1 1 ? 4.940 16.169 20.186 1.00 53.87 4 MET B CA 1
ATOM 528 C C . MET B 1 1 ? 3.842 15.460 19.372 1.00 48.48 4 MET B C 1
ATOM 529 O O . MET B 1 1 ? 2.849 14.992 19.963 1.00 39.32 4 MET B O 1
ATOM 534 N N . LYS B 1 2 ? 4.028 15.412 18.040 1.00 34.62 5 LYS B N 1
ATOM 535 C CA . LYS B 1 2 ? 3.100 14.764 17.094 1.00 35.62 5 LYS B CA 1
ATOM 536 C C . LYS B 1 2 ? 3.842 13.666 16.307 1.00 36.51 5 LYS B C 1
ATOM 537 O O . LYS B 1 2 ? 5.013 13.820 16.012 1.00 39.06 5 LYS B O 1
ATOM 539 N N . GLU B 1 3 ? 3.190 12.555 15.976 1.00 34.26 6 GLU B N 1
ATOM 540 C CA . GLU B 1 3 ? 3.873 11.515 15.201 1.00 24.76 6 GLU B CA 1
ATOM 541 C C . GLU B 1 3 ? 2.882 10.835 14.232 1.00 25.67 6 GLU B C 1
ATOM 542 O O . GLU B 1 3 ? 1.689 11.098 14.260 1.00 29.11 6 GLU B O 1
ATOM 548 N N . LEU B 1 4 ? 3.396 10.005 13.342 1.00 26.25 7 LEU B N 1
ATOM 549 C CA . LEU B 1 4 ? 2.518 9.295 12.415 1.00 26.66 7 LEU B CA 1
ATOM 550 C C . LEU B 1 4 ? 2.699 7.795 12.646 1.00 31.13 7 LEU B C 1
ATOM 551 O O . LEU B 1 4 ? 3.821 7.347 12.908 1.00 31.17 7 LEU B O 1
ATOM 556 N N . VAL B 1 5 ? 1.618 7.025 12.545 1.00 28.24 8 VAL B N 1
ATOM 557 C CA . VAL B 1 5 ? 1.718 5.591 12.711 1.00 21.29 8 VAL B CA 1
ATOM 558 C C . VAL B 1 5 ? 1.088 4.948 11.464 1.00 21.85 8 VAL B C 1
ATOM 559 O O . VAL B 1 5 ? 0.009 5.366 10.981 1.00 23.30 8 VAL B O 1
ATOM 563 N N . GLU B 1 6 ? 1.756 3.979 10.895 1.00 23.90 9 GLU B N 1
ATOM 564 C CA . GLU B 1 6 ? 1.118 3.350 9.758 1.00 29.65 9 GLU B CA 1
ATOM 565 C C . GLU B 1 6 ? 0.932 1.899 10.061 1.00 28.03 9 GLU B C 1
ATOM 566 O O . GLU B 1 6 ? 1.825 1.262 10.624 1.00 25.15 9 GLU B O 1
ATOM 572 N N . MET B 1 7 ? -0.242 1.378 9.710 1.00 29.66 10 MET B N 1
ATOM 573 C CA . MET B 1 7 ? -0.505 -0.036 9.915 1.00 32.77 10 MET B CA 1
ATOM 574 C C . MET B 1 7 ? -1.268 -0.563 8.700 1.00 31.76 10 MET B C 1
ATOM 575 O O . MET B 1 7 ? -1.768 0.211 7.873 1.00 25.46 10 MET B O 1
ATOM 580 N N . ALA B 1 8 ? -1.371 -1.883 8.647 1.00 34.14 11 ALA B N 1
ATOM 581 C CA . ALA B 1 8 ? -2.052 -2.596 7.566 1.00 38.46 11 ALA B CA 1
ATOM 582 C C . ALA B 1 8 ? -3.278 -3.281 8.180 1.00 33.54 11 ALA B C 1
ATOM 583 O O . ALA B 1 8 ? -3.173 -3.831 9.274 1.00 34.45 11 ALA B O 1
ATOM 585 N N . VAL B 1 9 ? -4.424 -3.205 7.502 1.00 33.09 12 VAL B N 1
ATOM 586 C CA . VAL B 1 9 ? -5.671 -3.852 7.921 1.00 36.59 12 VAL B CA 1
ATOM 587 C C . VAL B 1 9 ? -6.161 -4.632 6.691 1.00 42.53 12 VAL B C 1
ATOM 588 O O . VAL B 1 9 ? -5.914 -4.197 5.553 1.00 38.88 12 VAL B O 1
ATOM 592 N N . PRO B 1 10 ? -6.830 -5.801 6.890 1.00 45.59 13 PRO B N 1
ATOM 593 C CA . PRO B 1 10 ? -7.319 -6.569 5.726 1.00 36.20 13 PRO B CA 1
ATOM 594 C C . PRO B 1 10 ? -8.352 -5.772 4.931 1.00 32.57 13 PRO B C 1
ATOM 595 O O . PRO B 1 10 ? -9.224 -5.107 5.502 1.00 33.65 13 PRO B O 1
ATOM 599 N N . GLU B 1 11 ? -8.241 -5.792 3.615 1.00 38.19 14 GLU B N 1
ATOM 600 C CA . GLU B 1 11 ? -9.221 -5.067 2.799 1.00 46.33 14 GLU B CA 1
ATOM 601 C C . GLU B 1 11 ? -10.624 -5.564 3.221 1.00 45.67 14 GLU B C 1
ATOM 602 O O . GLU B 1 11 ? -11.580 -4.791 3.339 1.00 37.53 14 GLU B O 1
ATOM 608 N N . ASN B 1 12 ? -10.703 -6.868 3.461 1.00 45.78 15 ASN B N 1
ATOM 609 C CA . ASN B 1 12 ? -11.922 -7.555 3.889 1.00 56.69 15 ASN B CA 1
ATOM 610 C C . ASN B 1 12 ? -12.635 -6.883 5.082 1.00 64.93 15 ASN B C 1
ATOM 611 O O . ASN B 1 12 ? -13.864 -6.930 5.159 1.00 67.45 15 ASN B O 1
ATOM 616 N N . LEU B 1 13 ? -11.880 -6.270 6.008 1.00 63.98 16 LEU B N 1
ATOM 617 C CA . LEU B 1 13 ? -12.487 -5.625 7.180 1.00 59.81 16 LEU B CA 1
ATOM 618 C C . LEU B 1 13 ? -12.600 -4.102 7.125 1.00 59.85 16 LEU B C 1
ATOM 619 O O . LEU B 1 13 ? -13.173 -3.489 8.025 1.00 61.85 16 LEU B O 1
ATOM 624 N N . VAL B 1 14 ? -12.059 -3.482 6.086 1.00 58.74 17 VAL B N 1
ATOM 625 C CA . VAL B 1 14 ? -12.112 -2.032 5.985 1.00 63.24 17 VAL B CA 1
ATOM 626 C C . VAL B 1 14 ? -13.463 -1.382 6.300 1.00 74.00 17 VAL B C 1
ATOM 627 O O . VAL B 1 14 ? -13.511 -0.255 6.811 1.00 78.43 17 VAL B O 1
ATOM 631 N N . GLY B 1 15 ? -14.558 -2.084 6.021 1.00 78.08 18 GLY B N 1
ATOM 632 C CA . GLY B 1 15 ? -15.874 -1.536 6.320 1.00 77.90 18 GLY B CA 1
ATOM 633 C C . GLY B 1 15 ? -16.194 -1.611 7.808 1.00 81.94 18 GLY B C 1
ATOM 634 O O . GLY B 1 15 ? -16.977 -0.813 8.338 1.00 78.71 18 GLY B O 1
ATOM 635 N N . ALA B 1 16 ? -15.581 -2.580 8.484 1.00 82.29 19 ALA B N 1
ATOM 636 C CA . ALA B 1 16 ? -15.771 -2.764 9.918 1.00 85.68 19 ALA B CA 1
ATOM 637 C C . ALA B 1 16 ? -15.031 -1.680 10.720 1.00 84.77 19 ALA B C 1
ATOM 638 O O . ALA B 1 16 ? -14.996 -1.721 11.953 1.00 90.51 19 ALA B O 1
ATOM 640 N N . ILE B 1 17 ? -14.438 -0.716 10.014 1.00 79.29 20 ILE B N 1
ATOM 641 C CA . ILE B 1 17 ? -13.728 0.396 10.654 1.00 73.98 20 ILE B CA 1
ATOM 642 C C . ILE B 1 17 ? -14.064 1.763 10.037 1.00 71.42 20 ILE B C 1
ATOM 643 O O . ILE B 1 17 ? -15.172 1.990 9.526 1.00 69.02 20 ILE B O 1
ATOM 648 N N . THR B 1 24 ? -18.092 5.083 12.182 1.00 67.78 27 THR B N 1
ATOM 649 C CA . THR B 1 24 ? -17.254 4.581 13.281 1.00 64.79 27 THR B CA 1
ATOM 650 C C . THR B 1 24 ? -15.811 5.106 13.203 1.00 67.65 27 THR B C 1
ATOM 651 O O . THR B 1 24 ? -15.159 5.256 14.236 1.00 70.20 27 THR B O 1
ATOM 655 N N . LEU B 1 25 ? -15.308 5.397 12.002 1.00 63.01 28 LEU B N 1
ATOM 656 C CA . LEU B 1 25 ? -13.956 5.946 11.904 1.00 59.22 28 LEU B CA 1
ATOM 657 C C . LEU B 1 25 ? -13.985 7.403 12.387 1.00 65.45 28 LEU B C 1
ATOM 658 O O . LEU B 1 25 ? -12.961 7.962 12.793 1.00 64.72 28 LEU B O 1
ATOM 663 N N . VAL B 1 26 ? -15.164 8.021 12.334 1.00 64.77 29 VAL B N 1
ATOM 664 C CA . VAL B 1 26 ? -15.316 9.391 12.794 1.00 58.41 29 VAL B CA 1
ATOM 665 C C . VAL B 1 26 ? -15.403 9.354 14.314 1.00 57.98 29 VAL B C 1
ATOM 666 O O . VAL B 1 26 ? -14.917 10.274 14.989 1.00 51.33 29 VAL B O 1
ATOM 670 N N . GLU B 1 27 ? -16.018 8.298 14.860 1.00 59.54 30 GLU B N 1
ATOM 671 C CA . GLU B 1 27 ? -16.137 8.176 16.320 1.00 58.05 30 GLU B CA 1
ATOM 672 C C . GLU B 1 27 ? -14.780 7.889 16.942 1.00 52.73 30 GLU B C 1
ATOM 673 O O . GLU B 1 27 ? -14.517 8.274 18.078 1.00 52.24 30 GLU B O 1
ATOM 679 N N . TYR B 1 28 ? -13.939 7.175 16.203 1.00 44.70 31 TYR B N 1
ATOM 680 C CA . TYR B 1 28 ? -12.627 6.822 16.703 1.00 42.16 31 TYR B CA 1
ATOM 681 C C . TYR B 1 28 ? -11.701 8.030 16.739 1.00 33.96 31 TYR B C 1
ATOM 682 O O . TYR B 1 28 ? -10.912 8.168 17.659 1.00 38.29 31 TYR B O 1
ATOM 691 N N . GLN B 1 29 ? -11.825 8.914 15.758 1.00 31.19 32 GLN B N 1
ATOM 692 C CA . GLN B 1 29 ? -10.992 10.105 15.715 1.00 32.63 32 GLN B CA 1
ATOM 693 C C . GLN B 1 29 ? -11.411 11.021 16.838 1.00 31.15 32 GLN B C 1
ATOM 694 O O . GLN B 1 29 ? -10.595 11.664 17.460 1.00 41.30 32 GLN B O 1
ATOM 700 N N . GLU B 1 30 ? -12.705 11.055 17.122 1.00 44.09 33 GLU B N 1
ATOM 701 C CA . GLU B 1 30 ? -13.223 11.922 18.175 1.00 45.61 33 GLU B CA 1
ATOM 702 C C . GLU B 1 30 ? -12.922 11.344 19.567 1.00 42.47 33 GLU B C 1
ATOM 703 O O . GLU B 1 30 ? -12.654 12.087 20.542 1.00 36.13 33 GLU B O 1
ATOM 709 N N . LEU B 1 31 ? -12.959 10.015 19.661 1.00 38.01 34 LEU B N 1
ATOM 710 C CA . LEU B 1 31 ? -12.658 9.356 20.922 1.00 40.22 34 LEU B CA 1
ATOM 711 C C . LEU B 1 31 ? -11.182 9.585 21.358 1.00 38.83 34 LEU B C 1
ATOM 712 O O . LEU B 1 31 ? -10.891 9.959 22.500 1.00 44.46 34 LEU B O 1
ATOM 717 N N . THR B 1 32 ? -10.274 9.420 20.402 1.00 35.23 35 THR B N 1
ATOM 718 C CA . THR B 1 32 ? -8.838 9.481 20.647 1.00 28.70 35 THR B CA 1
ATOM 719 C C . THR B 1 32 ? -8.125 10.818 20.398 1.00 32.50 35 THR B C 1
ATOM 720 O O . THR B 1 32 ? -7.075 11.077 20.961 1.00 33.65 35 THR B O 1
ATOM 724 N N . GLY B 1 33 ? -8.672 11.666 19.536 1.00 35.34 36 GLY B N 1
ATOM 725 C CA . GLY B 1 33 ? -8.001 12.929 19.273 1.00 28.17 36 GLY B CA 1
ATOM 726 C C . GLY B 1 33 ? -6.992 12.696 18.178 1.00 26.08 36 GLY B C 1
ATOM 727 O O . GLY B 1 33 ? -6.164 13.534 17.905 1.00 29.01 36 GLY B O 1
ATOM 728 N N . ALA B 1 34 ? -7.049 11.527 17.556 1.00 23.28 37 ALA B N 1
ATOM 729 C CA . ALA B 1 34 ? -6.112 11.243 16.507 1.00 24.69 37 ALA B CA 1
ATOM 730 C C . ALA B 1 34 ? -6.837 11.312 15.175 1.00 31.33 37 ALA B C 1
ATOM 731 O O . ALA B 1 34 ? -8.043 11.080 15.112 1.00 31.91 37 ALA B O 1
ATOM 733 N N . ARG B 1 35 ? -6.085 11.665 14.124 1.00 32.40 38 ARG B N 1
ATOM 734 C CA . ARG B 1 35 ? -6.567 11.748 12.745 1.00 28.08 38 ARG B CA 1
ATOM 735 C C . ARG B 1 35 ? -6.287 10.377 12.134 1.00 33.34 38 ARG B C 1
ATOM 736 O O . ARG B 1 35 ? -5.134 9.886 12.199 1.00 30.30 38 ARG B O 1
ATOM 738 N N . ILE B 1 36 ? -7.320 9.757 11.562 1.00 24.37 39 ILE B N 1
ATOM 739 C CA . ILE B 1 36 ? -7.190 8.441 10.975 1.00 27.98 39 ILE B CA 1
ATOM 740 C C . ILE B 1 36 ? -7.559 8.532 9.488 1.00 33.12 39 ILE B C 1
ATOM 741 O O . ILE B 1 36 ? -8.606 9.031 9.109 1.00 35.50 39 ILE B O 1
ATOM 746 N N . GLN B 1 37 ? -6.690 8.041 8.636 1.00 35.07 40 GLN B N 1
ATOM 747 C CA . GLN B 1 37 ? -6.970 8.138 7.234 1.00 31.76 40 GLN B CA 1
ATOM 748 C C . GLN B 1 37 ? -6.786 6.799 6.615 1.00 33.47 40 GLN B C 1
ATOM 749 O O . GLN B 1 37 ? -5.737 6.221 6.726 1.00 35.95 40 GLN B O 1
ATOM 751 N N . ILE B 1 38 ? -7.839 6.278 6.006 1.00 50.09 41 ILE B N 1
ATOM 752 C CA . ILE B 1 38 ? -7.743 5.008 5.328 1.00 54.27 41 ILE B CA 1
ATOM 753 C C . ILE B 1 38 ? -7.505 5.436 3.893 1.00 62.08 41 ILE B C 1
ATOM 754 O O . ILE B 1 38 ? -8.095 6.412 3.422 1.00 54.68 41 ILE B O 1
ATOM 759 N N . SER B 1 39 ? -6.616 4.733 3.210 1.00 75.67 42 SER B N 1
ATOM 760 C CA . SER B 1 39 ? -6.322 5.041 1.827 1.00 88.48 42 SER B CA 1
ATOM 761 C C . SER B 1 39 ? -7.609 5.204 1.024 1.00 90.33 42 SER B C 1
ATOM 762 O O . SER B 1 39 ? -8.615 4.532 1.314 1.00 90.99 42 SER B O 1
ATOM 765 N N . THR B 1 48 ? -4.152 -6.474 -4.229 1.00 83.00 51 THR B N 1
ATOM 766 C CA . THR B 1 48 ? -3.466 -6.447 -2.933 1.00 81.65 51 THR B CA 1
ATOM 767 C C . THR B 1 48 ? -4.427 -6.723 -1.766 1.00 75.34 51 THR B C 1
ATOM 768 O O . THR B 1 48 ? -5.591 -6.303 -1.771 1.00 69.28 51 THR B O 1
ATOM 772 N N . ARG B 1 49 ? -3.906 -7.432 -0.765 1.00 65.64 52 ARG B N 1
ATOM 773 C CA . ARG B 1 49 ? -4.668 -7.866 0.414 1.00 59.92 52 ARG B CA 1
ATOM 774 C C . ARG B 1 49 ? -4.951 -6.871 1.535 1.00 55.67 52 ARG B C 1
ATOM 775 O O . ARG B 1 49 ? -6.030 -6.916 2.141 1.00 55.44 52 ARG B O 1
ATOM 777 N N . ASN B 1 50 ? -4.016 -5.968 1.816 1.00 49.49 53 ASN B N 1
ATOM 778 C CA . ASN B 1 50 ? -4.222 -5.035 2.926 1.00 50.19 53 ASN B CA 1
ATOM 779 C C . ASN B 1 50 ? -4.266 -3.542 2.605 1.00 44.37 53 ASN B C 1
ATOM 780 O O . ASN B 1 50 ? -3.639 -3.083 1.670 1.00 47.37 53 ASN B O 1
ATOM 785 N N . ARG B 1 51 ? -5.050 -2.802 3.377 1.00 37.53 54 ARG B N 1
ATOM 786 C CA . ARG B 1 51 ? -5.160 -1.375 3.187 1.00 40.38 54 ARG B CA 1
ATOM 787 C C . ARG B 1 51 ? -4.215 -0.757 4.189 1.00 43.23 54 ARG B C 1
ATOM 788 O O . ARG B 1 51 ? -4.020 -1.334 5.265 1.00 36.59 54 ARG B O 1
ATOM 796 N N . ARG B 1 52 ? -3.595 0.365 3.823 1.00 41.73 55 ARG B N 1
ATOM 797 C CA . ARG B 1 52 ? -2.728 1.063 4.769 1.00 41.90 55 ARG B CA 1
ATOM 798 C C . ARG B 1 52 ? -3.655 1.984 5.541 1.00 37.10 55 ARG B C 1
ATOM 799 O O . ARG B 1 52 ? -4.585 2.550 4.964 1.00 30.83 55 ARG B O 1
ATOM 801 N N . VAL B 1 53 ? -3.437 2.100 6.852 1.00 29.36 56 VAL B N 1
ATOM 802 C CA . VAL B 1 53 ? -4.240 3.015 7.657 1.00 28.45 56 VAL B CA 1
ATOM 803 C C . VAL B 1 53 ? -3.164 3.947 8.202 1.00 30.72 56 VAL B C 1
ATOM 804 O O . VAL B 1 53 ? -2.137 3.457 8.681 1.00 27.38 56 VAL B O 1
ATOM 808 N N . THR B 1 54 ? -3.375 5.264 8.102 1.00 27.52 57 THR B N 1
ATOM 809 C CA . THR B 1 54 ? -2.392 6.246 8.598 1.00 23.62 57 THR B CA 1
ATOM 810 C C . THR B 1 54 ? -3.007 7.001 9.745 1.00 27.15 57 THR B C 1
ATOM 811 O O . THR B 1 54 ? -4.118 7.538 9.620 1.00 33.32 57 THR B O 1
ATOM 815 N N . ILE B 1 55 ? -2.302 7.027 10.877 1.00 26.26 58 ILE B N 1
ATOM 816 C CA . ILE B 1 55 ? -2.847 7.655 12.077 1.00 28.25 58 ILE B CA 1
ATOM 817 C C . ILE B 1 55 ? -1.857 8.712 12.522 1.00 27.34 58 ILE B C 1
ATOM 818 O O . ILE B 1 55 ? -0.666 8.427 12.584 1.00 24.00 58 ILE B O 1
ATOM 823 N N . THR B 1 56 ? -2.342 9.907 12.839 1.00 27.70 59 THR B N 1
ATOM 824 C CA . THR B 1 56 ? -1.432 10.982 13.247 1.00 28.20 59 THR B CA 1
ATOM 825 C C . THR B 1 56 ? -1.991 11.716 14.456 1.00 24.98 59 THR B C 1
ATOM 826 O O . THR B 1 56 ? -3.209 11.841 14.627 1.00 27.47 59 THR B O 1
ATOM 830 N N . GLY B 1 57 ? -1.094 12.215 15.301 1.00 21.10 60 GLY B N 1
ATOM 831 C CA . GLY B 1 57 ? -1.498 12.920 16.500 1.00 24.85 60 GLY B CA 1
ATOM 832 C C . GLY B 1 57 ? -0.394 12.688 17.535 1.00 21.69 60 GLY B C 1
ATOM 833 O O . GLY B 1 57 ? 0.725 12.310 17.190 1.00 23.52 60 GLY B O 1
ATOM 834 N N . SER B 1 58 ? -0.721 12.846 18.797 1.00 21.00 61 SER B N 1
ATOM 835 C CA . SER B 1 58 ? 0.233 12.651 19.867 1.00 24.02 61 SER B CA 1
ATOM 836 C C . SER B 1 58 ? 0.531 11.181 19.995 1.00 27.40 61 SER B C 1
ATOM 837 O O . SER B 1 58 ? -0.201 10.313 19.450 1.00 23.88 61 SER B O 1
ATOM 840 N N . PRO B 1 59 ? 1.663 10.866 20.664 1.00 29.95 62 PRO B N 1
ATOM 841 C CA . PRO B 1 59 ? 1.985 9.442 20.845 1.00 24.58 62 PRO B CA 1
ATOM 842 C C . PRO B 1 59 ? 0.804 8.679 21.529 1.00 23.54 62 PRO B C 1
ATOM 843 O O . PRO B 1 59 ? 0.434 7.594 21.083 1.00 26.14 62 PRO B O 1
ATOM 847 N N . ALA B 1 60 ? 0.216 9.227 22.607 1.00 19.65 63 ALA B N 1
ATOM 848 C CA . ALA B 1 60 ? -0.882 8.533 23.301 1.00 23.21 63 ALA B CA 1
ATOM 849 C C . ALA B 1 60 ? -2.156 8.355 22.447 1.00 25.83 63 ALA B C 1
ATOM 850 O O . ALA B 1 60 ? -2.775 7.271 22.458 1.00 23.84 63 ALA B O 1
ATOM 852 N N . ALA B 1 61 ? -2.553 9.414 21.728 1.00 23.30 64 ALA B N 1
ATOM 853 C CA . ALA B 1 61 ? -3.765 9.378 20.856 1.00 20.30 64 ALA B CA 1
ATOM 854 C C . ALA B 1 61 ? -3.609 8.357 19.734 1.00 26.19 64 ALA B C 1
ATOM 855 O O . ALA B 1 61 ? -4.470 7.540 19.457 1.00 33.64 64 ALA B O 1
ATOM 857 N N . THR B 1 62 ? -2.450 8.414 19.119 1.00 18.66 65 THR B N 1
ATOM 858 C CA . THR B 1 62 ? -2.065 7.583 17.997 1.00 16.54 65 THR B CA 1
ATOM 859 C C . THR B 1 62 ? -2.081 6.103 18.419 1.00 22.47 65 THR B C 1
ATOM 860 O O . THR B 1 62 ? -2.569 5.220 17.710 1.00 24.70 65 THR B O 1
ATOM 864 N N . GLN B 1 63 ? -1.582 5.813 19.602 1.00 24.33 66 GLN B N 1
ATOM 865 C CA . GLN B 1 63 ? -1.577 4.451 20.042 1.00 24.87 66 GLN B CA 1
ATOM 866 C C . GLN B 1 63 ? -2.969 3.981 20.423 1.00 21.48 66 GLN B C 1
ATOM 867 O O . GLN B 1 63 ? -3.297 2.828 20.195 1.00 17.57 66 GLN B O 1
ATOM 873 N N . ALA B 1 64 ? -3.786 4.831 21.024 1.00 17.65 67 ALA B N 1
ATOM 874 C CA . ALA B 1 64 ? -5.136 4.393 21.377 1.00 25.29 67 ALA B CA 1
ATOM 875 C C . ALA B 1 64 ? -5.946 4.083 20.111 1.00 28.37 67 ALA B C 1
ATOM 876 O O . ALA B 1 64 ? -6.728 3.097 20.064 1.00 24.06 67 ALA B O 1
ATOM 878 N N . ALA B 1 65 ? -5.807 4.957 19.113 1.00 22.34 68 ALA B N 1
ATOM 879 C CA . ALA B 1 65 ? -6.477 4.767 17.818 1.00 18.70 68 ALA B CA 1
ATOM 880 C C . ALA B 1 65 ? -6.002 3.421 17.191 1.00 18.16 68 ALA B C 1
ATOM 881 O O . ALA B 1 65 ? -6.806 2.525 16.841 1.00 22.10 68 ALA B O 1
ATOM 883 N N . GLN B 1 66 ? -4.689 3.233 17.062 1.00 19.29 69 GLN B N 1
ATOM 884 C CA . GLN B 1 66 ? -4.149 2.010 16.504 1.00 14.94 69 GLN B CA 1
ATOM 885 C C . GLN B 1 66 ? -4.736 0.819 17.237 1.00 22.97 69 GLN B C 1
ATOM 886 O O . GLN B 1 66 ? -5.140 -0.185 16.611 1.00 25.02 69 GLN B O 1
ATOM 892 N N . TYR B 1 67 ? -4.729 0.891 18.568 1.00 28.70 70 TYR B N 1
ATOM 893 C CA . TYR B 1 67 ? -5.269 -0.210 19.369 1.00 22.85 70 TYR B CA 1
ATOM 894 C C . TYR B 1 67 ? -6.759 -0.478 19.078 1.00 26.80 70 TYR B C 1
ATOM 895 O O . TYR B 1 67 ? -7.148 -1.627 18.870 1.00 23.27 70 TYR B O 1
ATOM 904 N N . LEU B 1 68 ? -7.608 0.541 19.043 1.00 22.06 71 LEU B N 1
ATOM 905 C CA . LEU B 1 68 ? -9.027 0.234 18.791 1.00 31.02 71 LEU B CA 1
ATOM 906 C C . LEU B 1 68 ? -9.287 -0.302 17.363 1.00 31.24 71 LEU B C 1
ATOM 907 O O . LEU B 1 68 ? -10.188 -1.102 17.162 1.00 31.13 71 LEU B O 1
ATOM 912 N N . ILE B 1 69 ? -8.503 0.130 16.371 1.00 26.42 72 ILE B N 1
ATOM 913 C CA . ILE B 1 69 ? -8.649 -0.406 14.992 1.00 27.94 72 ILE B CA 1
ATOM 914 C C . ILE B 1 69 ? -8.288 -1.899 15.053 1.00 28.29 72 ILE B C 1
ATOM 915 O O . ILE B 1 69 ? -9.021 -2.779 14.503 1.00 26.77 72 ILE B O 1
ATOM 920 N N . SER B 1 70 ? -7.165 -2.199 15.711 1.00 31.01 73 SER B N 1
ATOM 921 C CA . SER B 1 70 ? -6.701 -3.575 15.873 1.00 21.85 73 SER B CA 1
ATOM 922 C C . SER B 1 70 ? -7.745 -4.455 16.555 1.00 22.38 73 SER B C 1
ATOM 923 O O . SER B 1 70 ? -7.799 -5.629 16.250 1.00 23.72 73 SER B O 1
ATOM 926 N N . GLN B 1 71 ? -8.524 -3.882 17.479 1.00 25.75 74 GLN B N 1
ATOM 927 C CA . GLN B 1 71 ? -9.557 -4.632 18.210 1.00 26.84 74 GLN B CA 1
ATOM 928 C C . GLN B 1 71 ? -10.603 -5.192 17.221 1.00 26.06 74 GLN B C 1
ATOM 929 O O . GLN B 1 71 ? -11.211 -6.226 17.470 1.00 29.94 74 GLN B O 1
ATOM 935 N N . ARG B 1 72 ? -10.773 -4.504 16.101 1.00 33.56 75 ARG B N 1
ATOM 936 C CA . ARG B 1 72 ? -11.698 -4.881 15.046 1.00 29.84 75 ARG B CA 1
ATOM 937 C C . ARG B 1 72 ? -11.263 -6.063 14.233 1.00 26.80 75 ARG B C 1
ATOM 938 O O . ARG B 1 72 ? -12.096 -6.694 13.570 1.00 33.35 75 ARG B O 1
ATOM 946 N N . VAL B 1 73 ? -9.973 -6.364 14.289 1.00 29.02 76 VAL B N 1
ATOM 947 C CA . VAL B 1 73 ? -9.354 -7.453 13.567 1.00 32.07 76 VAL B CA 1
ATOM 948 C C . VAL B 1 73 ? -9.264 -8.659 14.501 1.00 35.87 76 VAL B C 1
ATOM 949 O O . VAL B 1 73 ? -9.714 -9.748 14.149 1.00 32.57 76 VAL B O 1
ATOM 953 N N . THR B 1 74 ? -8.698 -8.459 15.690 1.00 35.84 77 THR B N 1
ATOM 954 C CA . THR B 1 74 ? -8.569 -9.542 16.669 1.00 30.11 77 THR B CA 1
ATOM 955 C C . THR B 1 74 ? -8.787 -8.934 18.066 1.00 33.18 77 THR B C 1
ATOM 956 O O . THR B 1 74 ? -8.013 -8.100 18.537 1.00 24.83 77 THR B O 1
ATOM 960 N N . TYR B 1 75 ? -9.903 -9.294 18.689 1.00 33.16 78 TYR B N 1
ATOM 961 C CA . TYR B 1 75 ? -10.262 -8.710 19.974 1.00 30.06 78 TYR B CA 1
ATOM 962 C C . TYR B 1 75 ? -9.382 -9.159 21.112 1.00 31.21 78 TYR B C 1
ATOM 963 O O . TYR B 1 75 ? -9.261 -10.358 21.357 1.00 30.40 78 TYR B O 1
ATOM 972 N N . GLU B 1 76 ? -8.796 -8.196 21.836 1.00 30.59 79 GLU B N 1
ATOM 973 C CA . GLU B 1 76 ? -7.894 -8.546 22.952 1.00 36.17 79 GLU B CA 1
ATOM 974 C C . GLU B 1 76 ? -8.288 -7.940 24.298 1.00 32.41 79 GLU B C 1
ATOM 975 O O . GLU B 1 76 ? -9.249 -7.152 24.289 1.00 27.41 79 GLU B O 1
ATOM 981 N N . MET C 1 1 ? -0.311 -12.331 29.248 1.00 58.57 4 MET C N 1
ATOM 982 C CA . MET C 1 1 ? 0.302 -11.352 30.206 1.00 54.09 4 MET C CA 1
ATOM 983 C C . MET C 1 1 ? -0.790 -10.348 30.586 1.00 44.69 4 MET C C 1
ATOM 984 O O . MET C 1 1 ? -1.450 -9.766 29.724 1.00 41.43 4 MET C O 1
ATOM 989 N N . LYS C 1 2 ? -0.986 -10.176 31.881 1.00 38.30 5 LYS C N 1
ATOM 990 C CA . LYS C 1 2 ? -2.002 -9.285 32.389 1.00 42.88 5 LYS C CA 1
ATOM 991 C C . LYS C 1 2 ? -1.424 -8.309 33.418 1.00 42.91 5 LYS C C 1
ATOM 992 O O . LYS C 1 2 ? -0.506 -8.656 34.153 1.00 44.71 5 LYS C O 1
ATOM 994 N N . GLU C 1 3 ? -1.935 -7.078 33.469 1.00 39.46 6 GLU C N 1
ATOM 995 C CA . GLU C 1 3 ? -1.439 -6.149 34.486 1.00 26.07 6 GLU C CA 1
ATOM 996 C C . GLU C 1 3 ? -2.553 -5.318 35.127 1.00 28.75 6 GLU C C 1
ATOM 997 O O . GLU C 1 3 ? -3.733 -5.424 34.736 1.00 26.98 6 GLU C O 1
ATOM 1003 N N . LEU C 1 4 ? -2.195 -4.518 36.133 1.00 30.19 7 LEU C N 1
ATOM 1004 C CA . LEU C 1 4 ? -3.176 -3.648 36.801 1.00 27.77 7 LEU C CA 1
ATOM 1005 C C . LEU C 1 4 ? -2.640 -2.243 36.824 1.00 26.88 7 LEU C C 1
ATOM 1006 O O . LEU C 1 4 ? -1.469 -2.014 37.189 1.00 20.16 7 LEU C O 1
ATOM 1011 N N . VAL C 1 5 ? -3.493 -1.305 36.427 1.00 27.37 8 VAL C N 1
ATOM 1012 C CA . VAL C 1 5 ? -3.106 0.097 36.407 1.00 22.81 8 VAL C CA 1
ATOM 1013 C C . VAL C 1 5 ? -4.115 0.805 37.337 1.00 19.35 8 VAL C C 1
ATOM 1014 O O . VAL C 1 5 ? -5.332 0.525 37.297 1.00 18.42 8 VAL C O 1
ATOM 1018 N N . GLU C 1 6 ? -3.604 1.711 38.164 1.00 23.39 9 GLU C N 1
ATOM 1019 C CA . GLU C 1 6 ? -4.455 2.480 39.088 1.00 25.87 9 GLU C CA 1
ATOM 1020 C C . GLU C 1 6 ? -4.240 3.971 38.802 1.00 18.91 9 GLU C C 1
ATOM 1021 O O . GLU C 1 6 ? -3.119 4.397 38.620 1.00 22.63 9 GLU C O 1
ATOM 1027 N N . MET C 1 7 ? -5.313 4.749 38.811 1.00 19.28 10 MET C N 1
ATOM 1028 C CA . MET C 1 7 ? -5.195 6.175 38.590 1.00 19.38 10 MET C CA 1
ATOM 1029 C C . MET C 1 7 ? -6.214 6.875 39.494 1.00 20.80 10 MET C C 1
ATOM 1030 O O . MET C 1 7 ? -7.249 6.280 39.887 1.00 22.88 10 MET C O 1
ATOM 1035 N N . ALA C 1 8 ? -5.910 8.120 39.843 1.00 23.22 11 ALA C N 1
ATOM 1036 C CA . ALA C 1 8 ? -6.805 8.879 40.763 1.00 37.32 11 ALA C CA 1
ATOM 1037 C C . ALA C 1 8 ? -7.624 9.870 39.950 1.00 35.81 11 ALA C C 1
ATOM 1038 O O . ALA C 1 8 ? -7.022 10.636 39.163 1.00 30.18 11 ALA C O 1
ATOM 1040 N N . VAL C 1 9 ? -8.958 9.825 40.125 1.00 28.16 12 VAL C N 1
ATOM 1041 C CA . VAL C 1 9 ? -9.910 10.706 39.434 1.00 32.18 12 VAL C CA 1
ATOM 1042 C C . VAL C 1 9 ? -10.712 11.535 40.452 1.00 33.48 12 VAL C C 1
ATOM 1043 O O . VAL C 1 9 ? -11.241 10.976 41.410 1.00 28.84 12 VAL C O 1
ATOM 1047 N N . PRO C 1 10 ? -10.822 12.859 40.262 1.00 30.37 13 PRO C N 1
ATOM 1048 C CA . PRO C 1 10 ? -11.595 13.640 41.233 1.00 29.55 13 PRO C CA 1
ATOM 1049 C C . PRO C 1 10 ? -12.974 13.033 41.417 1.00 20.02 13 PRO C C 1
ATOM 1050 O O . PRO C 1 10 ? -13.657 12.685 40.466 1.00 29.10 13 PRO C O 1
ATOM 1054 N N . GLU C 1 11 ? -13.372 12.818 42.650 1.00 25.56 14 GLU C N 1
ATOM 1055 C CA . GLU C 1 11 ? -14.702 12.272 42.903 1.00 28.82 14 GLU C CA 1
ATOM 1056 C C . GLU C 1 11 ? -15.776 13.152 42.200 1.00 31.43 14 GLU C C 1
ATOM 1057 O O . GLU C 1 11 ? -16.778 12.655 41.682 1.00 28.94 14 GLU C O 1
ATOM 1063 N N . ASN C 1 12 ? -15.577 14.458 42.155 1.00 29.74 15 ASN C N 1
ATOM 1064 C CA . ASN C 1 12 ? -16.605 15.275 41.522 1.00 30.74 15 ASN C CA 1
ATOM 1065 C C . ASN C 1 12 ? -16.582 15.269 39.973 1.00 36.41 15 ASN C C 1
ATOM 1066 O O . ASN C 1 12 ? -17.301 16.041 39.347 1.00 41.61 15 ASN C O 1
ATOM 1071 N N . LEU C 1 13 ? -15.750 14.403 39.370 1.00 29.58 16 LEU C N 1
ATOM 1072 C CA . LEU C 1 13 ? -15.650 14.272 37.915 1.00 24.68 16 LEU C CA 1
ATOM 1073 C C . LEU C 1 13 ? -15.931 12.828 37.455 1.00 30.57 16 LEU C C 1
ATOM 1074 O O . LEU C 1 13 ? -15.994 12.534 36.237 1.00 31.02 16 LEU C O 1
ATOM 1079 N N . VAL C 1 14 ? -16.094 11.935 38.426 1.00 27.54 17 VAL C N 1
ATOM 1080 C CA . VAL C 1 14 ? -16.322 10.523 38.170 1.00 28.72 17 VAL C CA 1
ATOM 1081 C C . VAL C 1 14 ? -17.495 10.251 37.247 1.00 31.00 17 VAL C C 1
ATOM 1082 O O . VAL C 1 14 ? -17.493 9.274 36.475 1.00 33.48 17 VAL C O 1
ATOM 1086 N N . GLY C 1 15 ? -18.510 11.099 37.308 1.00 29.40 18 GLY C N 1
ATOM 1087 C CA . GLY C 1 15 ? -19.671 10.903 36.446 1.00 24.95 18 GLY C CA 1
ATOM 1088 C C . GLY C 1 15 ? -19.344 10.929 34.947 1.00 32.77 18 GLY C C 1
ATOM 1089 O O . GLY C 1 15 ? -20.047 10.319 34.130 1.00 32.59 18 GLY C O 1
ATOM 1090 N N . ALA C 1 16 ? -18.252 11.615 34.595 1.00 31.12 19 ALA C N 1
ATOM 1091 C CA . ALA C 1 16 ? -17.787 11.748 33.215 1.00 30.28 19 ALA C CA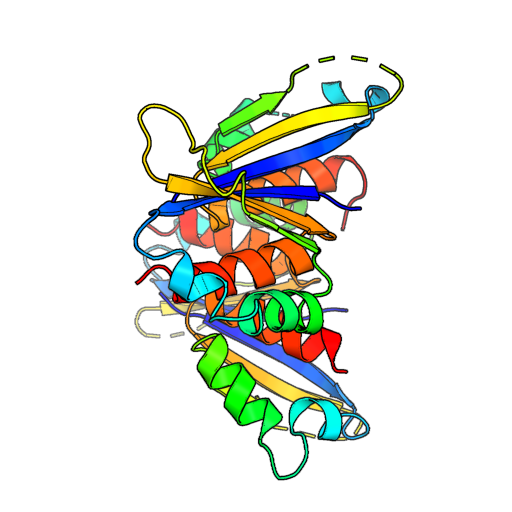 1
ATOM 1092 C C . ALA C 1 16 ? -17.302 10.439 32.670 1.00 34.31 19 ALA C C 1
ATOM 1093 O O . ALA C 1 16 ? -17.301 10.206 31.459 1.00 33.93 19 ALA C O 1
ATOM 1095 N N . ILE C 1 17 ? -16.841 9.588 33.571 1.00 39.36 20 ILE C N 1
ATOM 1096 C CA . ILE C 1 17 ? -16.320 8.298 33.167 1.00 37.56 20 ILE C CA 1
ATOM 1097 C C . ILE C 1 17 ? -17.478 7.317 33.099 1.00 35.25 20 ILE C C 1
ATOM 1098 O O . ILE C 1 17 ? -17.554 6.475 32.199 1.00 31.54 20 ILE C O 1
ATOM 1103 N N . LEU C 1 18 ? -18.402 7.438 34.049 1.00 30.64 21 LEU C N 1
ATOM 1104 C CA . LEU C 1 18 ? -19.523 6.499 34.082 1.00 35.25 21 LEU C CA 1
ATOM 1105 C C . LEU C 1 18 ? -20.533 6.759 32.984 1.00 41.12 21 LEU C C 1
ATOM 1106 O O . LEU C 1 18 ? -20.956 5.824 32.283 1.00 42.79 21 LEU C O 1
ATOM 1111 N N . GLY C 1 19 ? -20.899 8.031 32.816 1.00 41.62 22 GLY C N 1
ATOM 1112 C CA . GLY C 1 19 ? -21.909 8.382 31.839 1.00 48.69 22 GLY C CA 1
ATOM 1113 C C . GLY C 1 19 ? -23.298 8.110 32.423 1.00 52.10 22 GLY C C 1
ATOM 1114 O O . GLY C 1 19 ? -23.410 7.687 33.575 1.00 47.22 22 GLY C O 1
ATOM 1115 N N . LYS C 1 20 ? -24.348 8.326 31.623 1.00 61.69 23 LYS C N 1
ATOM 1116 C CA . LYS C 1 20 ? -25.741 8.091 32.040 1.00 67.40 23 LYS C CA 1
ATOM 1117 C C . LYS C 1 20 ? -26.018 6.639 32.454 1.00 62.40 23 LYS C C 1
ATOM 1118 O O . LYS C 1 20 ? -25.906 5.726 31.645 1.00 66.51 23 LYS C O 1
ATOM 1120 N N . GLY C 1 21 ? -26.376 6.433 33.718 1.00 58.10 24 GLY C N 1
ATOM 1121 C CA . GLY C 1 21 ? -26.663 5.099 34.206 1.00 57.31 24 GLY C CA 1
ATOM 1122 C C . GLY C 1 21 ? -25.500 4.141 34.028 1.00 59.94 24 GLY C C 1
ATOM 1123 O O . GLY C 1 21 ? -25.664 2.923 34.105 1.00 72.43 24 GLY C O 1
ATOM 1124 N N . GLY C 1 22 ? -24.318 4.684 33.775 1.00 57.51 25 GLY C N 1
ATOM 1125 C CA . GLY C 1 22 ? -23.154 3.833 33.602 1.00 44.92 25 GLY C CA 1
ATOM 1126 C C . GLY C 1 22 ? -22.809 3.386 32.190 1.00 37.60 25 GLY C C 1
ATOM 1127 O O . GLY C 1 22 ? -21.903 2.568 32.031 1.00 38.99 25 GLY C O 1
ATOM 1128 N N . LYS C 1 23 ? -23.481 3.914 31.167 1.00 40.90 26 LYS C N 1
ATOM 1129 C CA . LYS C 1 23 ? -23.213 3.490 29.777 1.00 52.77 26 LYS C CA 1
ATOM 1130 C C . LYS C 1 23 ? -21.776 3.675 29.266 1.00 51.58 26 LYS C C 1
ATOM 1131 O O . LYS C 1 23 ? 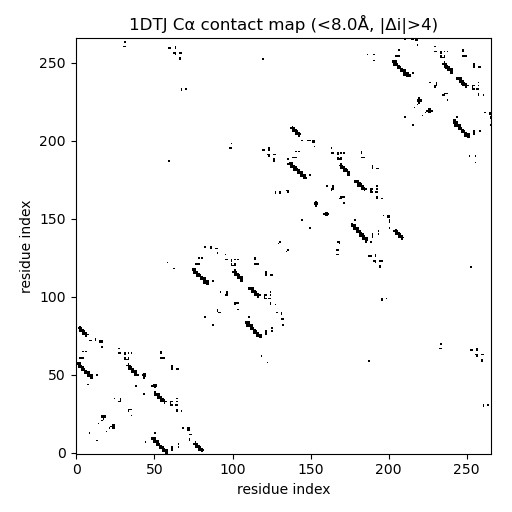-21.245 2.823 28.517 1.00 45.96 26 LYS C O 1
ATOM 1137 N N . THR C 1 24 ? -21.138 4.779 29.658 1.00 46.29 27 THR C N 1
ATOM 1138 C CA . THR C 1 24 ? -19.789 5.033 29.166 1.00 38.79 27 THR C CA 1
ATOM 1139 C C . THR C 1 24 ? -18.776 4.041 29.690 1.00 37.73 27 THR C C 1
ATOM 1140 O O . THR C 1 24 ? -17.933 3.577 28.924 1.00 35.23 27 THR C O 1
ATOM 1144 N N . LEU C 1 25 ? -18.830 3.732 30.987 1.00 32.83 28 LEU C N 1
ATOM 1145 C CA . LEU C 1 25 ? -17.875 2.778 31.546 1.00 35.27 28 LEU C CA 1
ATOM 1146 C C . LEU C 1 25 ? -18.049 1.410 30.847 1.00 35.53 28 LEU C C 1
ATOM 1147 O O . LEU C 1 25 ? -17.067 0.728 30.554 1.00 30.30 28 LEU C O 1
ATOM 1152 N N . VAL C 1 26 ? -19.294 1.019 30.556 1.00 35.24 29 VAL C N 1
ATOM 1153 C CA . VAL C 1 26 ? -19.536 -0.246 29.864 1.00 33.12 29 VAL C CA 1
ATOM 1154 C C . VAL C 1 26 ? -18.901 -0.167 28.480 1.00 37.18 29 VAL C C 1
ATOM 1155 O O . VAL C 1 26 ? -18.139 -1.052 28.105 1.00 37.02 29 VAL C O 1
ATOM 1159 N N . GLU C 1 27 ? -19.211 0.885 27.718 1.00 32.26 30 GLU C N 1
ATOM 1160 C CA . GLU C 1 27 ? -18.627 1.078 26.401 1.00 33.03 30 GLU C CA 1
ATOM 1161 C C . GLU C 1 27 ? -17.093 1.031 26.394 1.00 32.59 30 GLU C C 1
ATOM 1162 O O . GLU C 1 27 ? -16.500 0.499 25.428 1.00 29.32 30 GLU C O 1
ATOM 1168 N N . TYR C 1 28 ? -16.450 1.596 27.428 1.00 28.91 31 TYR C N 1
ATOM 1169 C CA . TYR C 1 28 ? -14.975 1.610 27.465 1.00 26.31 31 TYR C CA 1
ATOM 1170 C C . TYR C 1 28 ? -14.377 0.254 27.708 1.00 19.43 31 TYR C C 1
ATOM 1171 O O . TYR C 1 28 ? -13.366 -0.110 27.110 1.00 27.12 31 TYR C O 1
ATOM 1180 N N . GLN C 1 29 ? -14.978 -0.505 28.600 1.00 20.68 32 GLN C N 1
ATOM 1181 C CA . GLN C 1 29 ? -14.478 -1.842 28.861 1.00 20.93 32 GLN C CA 1
ATOM 1182 C C . GLN C 1 29 ? -14.680 -2.657 27.604 1.00 28.08 32 GLN C C 1
ATOM 1183 O O . GLN C 1 29 ? -13.785 -3.403 27.192 1.00 35.67 32 GLN C O 1
ATOM 1189 N N . GLU C 1 30 ? -15.848 -2.543 26.974 1.00 23.16 33 GLU C N 1
ATOM 1190 C CA . GLU C 1 30 ? -16.064 -3.341 25.785 1.00 27.50 33 GLU C CA 1
ATOM 1191 C C . GLU C 1 30 ? -15.049 -3.048 24.664 1.00 27.01 33 GLU C C 1
ATOM 1192 O O . GLU C 1 30 ? -14.499 -3.962 24.079 1.00 26.31 33 GLU C O 1
ATOM 1198 N N . LEU C 1 31 ? -14.863 -1.769 24.355 1.00 30.81 34 LEU C N 1
ATOM 1199 C CA . LEU C 1 31 ? -13.951 -1.331 23.302 1.00 26.43 34 LEU C CA 1
ATOM 1200 C C . LEU C 1 31 ? -12.538 -1.835 23.562 1.00 26.01 34 LEU C C 1
ATOM 1201 O O . LEU C 1 31 ? -11.902 -2.425 22.670 1.00 30.94 34 LEU C O 1
ATOM 1206 N N . THR C 1 32 ? -12.054 -1.591 24.798 1.00 24.37 35 THR C N 1
ATOM 1207 C CA . THR C 1 32 ? -10.677 -1.867 25.138 1.00 23.31 35 THR C CA 1
ATOM 1208 C C . THR C 1 32 ? -10.363 -3.240 25.556 1.00 25.13 35 THR C C 1
ATOM 1209 O O . THR C 1 32 ? -9.213 -3.624 25.517 1.00 23.81 35 THR C O 1
ATOM 1213 N N . GLY C 1 33 ? -11.391 -3.985 25.973 1.00 27.79 36 GLY C N 1
ATOM 1214 C CA . GLY C 1 33 ? -11.163 -5.320 26.455 1.00 20.00 36 GLY C CA 1
ATOM 1215 C C . GLY C 1 33 ? -10.598 -5.293 27.867 1.00 31.04 36 GLY C C 1
ATOM 1216 O O . GLY C 1 33 ? -10.117 -6.303 28.391 1.00 34.50 36 GLY C O 1
ATOM 1217 N N . ALA C 1 34 ? -10.621 -4.125 28.498 1.00 28.24 37 ALA C N 1
ATOM 1218 C CA . ALA C 1 34 ? -10.108 -4.048 29.852 1.00 25.84 37 ALA C CA 1
ATOM 1219 C C . ALA C 1 34 ? -11.238 -3.921 30.877 1.00 24.24 37 ALA C C 1
ATOM 1220 O O . ALA C 1 34 ? -12.259 -3.274 30.620 1.00 25.28 37 ALA C O 1
ATOM 1222 N N . ARG C 1 35 ? -11.010 -4.473 32.064 1.00 24.93 38 ARG C N 1
ATOM 1223 C CA . ARG C 1 35 ? -11.970 -4.282 33.135 1.00 26.55 38 ARG C CA 1
ATOM 1224 C C . ARG C 1 35 ? -11.613 -2.969 33.876 1.00 25.57 38 ARG C C 1
ATOM 1225 O O . ARG C 1 35 ? -10.445 -2.743 34.248 1.00 26.06 38 ARG C O 1
ATOM 1233 N N . ILE C 1 36 ? -12.616 -2.123 34.109 1.00 27.81 39 ILE C N 1
ATOM 1234 C CA . ILE C 1 36 ? -12.408 -0.834 34.755 1.00 33.76 39 ILE C CA 1
ATOM 1235 C C . ILE C 1 36 ? -13.311 -0.820 35.979 1.00 33.93 39 ILE C C 1
ATOM 1236 O O . ILE C 1 36 ? -14.527 -0.970 35.852 1.00 32.83 39 ILE C O 1
ATOM 1241 N N . GLN C 1 37 ? -12.717 -0.585 37.136 1.00 32.08 40 GLN C N 1
ATOM 1242 C CA . GLN C 1 37 ? -13.467 -0.580 38.388 1.00 35.39 40 GLN C CA 1
ATOM 1243 C C . GLN C 1 37 ? -13.310 0.699 39.175 1.00 36.56 40 GLN C C 1
ATOM 1244 O O . GLN C 1 37 ? -12.186 1.181 39.420 1.00 27.82 40 GLN C O 1
ATOM 1250 N N . ILE C 1 38 ? -14.455 1.247 39.563 1.00 37.70 41 ILE C N 1
ATOM 1251 C CA . ILE C 1 38 ? -14.493 2.457 40.346 1.00 43.59 41 ILE C CA 1
ATOM 1252 C C . ILE C 1 38 ? -15.204 1.991 41.593 1.00 55.93 41 ILE C C 1
ATOM 1253 O O . ILE C 1 38 ? -16.237 1.323 41.513 1.00 60.17 41 ILE C O 1
ATOM 1258 N N . SER C 1 39 ? -14.648 2.338 42.744 1.00 73.81 42 SER C N 1
ATOM 1259 C CA . SER C 1 39 ? -15.215 1.980 44.037 1.00 82.65 42 SER C CA 1
ATOM 1260 C C . SER C 1 39 ? -16.475 2.736 44.468 1.00 84.50 42 SER C C 1
ATOM 1261 O O . SER C 1 39 ? -17.422 2.909 43.685 1.00 89.33 42 SER C O 1
ATOM 1264 N N . THR C 1 48 ? -11.823 12.282 51.285 1.00 32.89 51 THR C N 1
ATOM 1265 C CA . THR C 1 48 ? -10.856 12.364 50.192 1.00 30.44 51 THR C CA 1
ATOM 1266 C C . THR C 1 48 ? -11.507 12.960 48.925 1.00 27.42 51 THR C C 1
ATOM 1267 O O . THR C 1 48 ? -12.693 12.790 48.661 1.00 31.67 51 THR C O 1
ATOM 1271 N N . ARG C 1 49 ? -10.711 13.663 48.142 1.00 32.68 52 ARG C N 1
ATOM 1272 C CA . ARG C 1 49 ? -11.254 14.287 46.932 1.00 43.03 52 ARG C C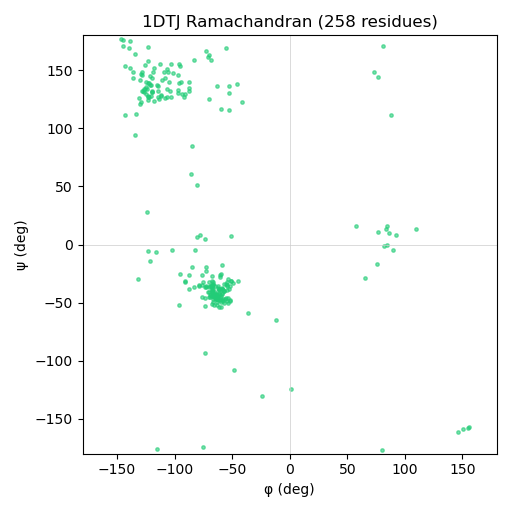A 1
ATOM 1273 C C . ARG C 1 49 ? -11.240 13.367 45.692 1.00 41.60 52 ARG C C 1
ATOM 1274 O O . ARG C 1 49 ? -12.061 13.542 44.773 1.00 36.14 52 ARG C O 1
ATOM 1276 N N . ASN C 1 50 ? -10.324 12.397 45.660 1.00 33.25 53 ASN C N 1
ATOM 1277 C CA . ASN C 1 50 ? -10.185 11.508 44.513 1.00 34.40 53 ASN C CA 1
ATOM 1278 C C . ASN C 1 50 ? -10.653 10.070 44.722 1.00 32.34 53 ASN C C 1
ATOM 1279 O O . ASN C 1 50 ? -10.459 9.511 45.796 1.00 34.35 53 ASN C O 1
ATOM 1284 N N . ARG C 1 51 ? -11.255 9.468 43.688 1.00 26.15 54 ARG C N 1
ATOM 1285 C CA . ARG C 1 51 ? -11.597 8.060 43.745 1.00 28.22 54 ARG C CA 1
ATOM 1286 C C . ARG C 1 51 ? -10.430 7.284 43.055 1.00 32.13 54 ARG C C 1
ATOM 1287 O O . ARG C 1 51 ? -9.714 7.846 42.186 1.00 26.88 54 ARG C O 1
ATOM 1295 N N . ARG C 1 52 ? -10.217 6.028 43.426 1.00 31.39 55 ARG C N 1
ATOM 1296 C CA . ARG C 1 52 ? -9.160 5.216 42.803 1.00 30.33 55 ARG C CA 1
ATOM 1297 C C . ARG C 1 52 ? -9.804 4.451 41.668 1.00 32.10 55 ARG C C 1
ATOM 1298 O O . ARG C 1 52 ? -10.876 3.856 41.805 1.00 28.64 55 ARG C O 1
ATOM 1300 N N . VAL C 1 53 ? -9.206 4.506 40.489 1.00 25.00 56 VAL C N 1
ATOM 1301 C CA . VAL C 1 53 ? -9.815 3.750 39.434 1.00 22.89 56 VAL C CA 1
ATOM 1302 C C . VAL C 1 53 ? -8.837 2.605 39.116 1.00 27.79 56 VAL C C 1
ATOM 1303 O O . VAL C 1 53 ? -7.676 2.880 38.888 1.00 21.85 56 VAL C O 1
ATOM 1307 N N . THR C 1 54 ? -9.313 1.359 39.101 1.00 27.19 57 THR C N 1
ATOM 1308 C CA . THR C 1 54 ? -8.497 0.166 38.806 1.00 24.24 57 THR C CA 1
ATOM 1309 C C . THR C 1 54 ? -8.830 -0.446 37.407 1.00 25.12 57 THR C C 1
ATOM 1310 O O . THR C 1 54 ? -9.976 -0.794 37.106 1.00 32.51 57 THR C O 1
ATOM 1314 N N . ILE C 1 55 ? -7.796 -0.612 36.586 1.00 22.55 58 ILE C N 1
ATOM 1315 C CA . ILE C 1 55 ? -7.965 -1.096 35.208 1.00 21.63 58 ILE C CA 1
ATOM 1316 C C . ILE C 1 55 ? -7.111 -2.341 35.083 1.00 20.21 58 ILE C C 1
ATOM 1317 O O . ILE C 1 55 ? -5.908 -2.291 35.394 1.00 23.22 58 ILE C O 1
ATOM 1322 N N . THR C 1 56 ? -7.715 -3.434 34.631 1.00 23.36 59 THR C N 1
ATOM 1323 C CA . THR C 1 56 ? -6.993 -4.698 34.528 1.00 24.60 59 THR C CA 1
ATOM 1324 C C . THR C 1 56 ? -7.169 -5.359 33.143 1.00 21.22 59 THR C C 1
ATOM 1325 O O . THR C 1 56 ? -8.250 -5.330 32.560 1.00 24.94 59 THR C O 1
ATOM 1329 N N . GLY C 1 57 ? -6.093 -5.959 32.630 1.00 23.13 60 GLY C N 1
ATOM 1330 C CA . GLY C 1 57 ? -6.162 -6.652 31.358 1.00 23.06 60 GLY C CA 1
ATOM 1331 C C . GLY C 1 57 ? -4.737 -6.649 30.802 1.00 24.56 60 GLY C C 1
ATOM 1332 O O . GLY C 1 57 ? -3.789 -6.506 31.554 1.00 20.66 60 GLY C O 1
ATOM 1333 N N . SER C 1 58 ? -4.583 -6.779 29.489 1.00 23.51 61 SER C N 1
ATOM 1334 C CA . SER C 1 58 ? -3.248 -6.768 28.913 1.00 24.03 61 SER C CA 1
ATOM 1335 C C . SER C 1 58 ? -2.687 -5.352 28.958 1.00 25.43 61 SER C C 1
ATOM 1336 O O . SER C 1 58 ? -3.400 -4.374 29.213 1.00 21.59 61 SER C O 1
ATOM 1339 N N . PRO C 1 59 ? -1.377 -5.226 28.719 1.00 27.55 62 PRO C N 1
ATOM 1340 C CA . PRO C 1 59 ? -0.731 -3.910 28.701 1.00 23.62 62 PRO C CA 1
ATOM 1341 C C . PRO C 1 59 ? -1.445 -2.937 27.737 1.00 21.52 62 PRO C C 1
ATOM 1342 O O . PRO C 1 59 ? -1.788 -1.809 28.120 1.00 17.76 62 PRO C O 1
ATOM 1346 N N . ALA C 1 60 ? -1.684 -3.368 26.495 1.00 21.57 63 ALA C N 1
ATOM 1347 C CA . ALA C 1 60 ? -2.322 -2.481 25.528 1.00 21.88 63 ALA C CA 1
ATOM 1348 C C . ALA C 1 60 ? -3.763 -2.137 25.852 1.00 23.44 63 ALA C C 1
ATOM 1349 O O . ALA C 1 60 ? -4.193 -1.032 25.573 1.00 21.49 63 ALA C O 1
ATOM 1351 N N . ALA C 1 61 ? -4.508 -3.090 26.413 1.00 19.58 64 ALA C N 1
ATOM 1352 C CA . ALA C 1 61 ? -5.884 -2.835 26.738 1.00 16.92 64 ALA C CA 1
ATOM 1353 C C . ALA C 1 61 ? -5.934 -1.794 27.864 1.00 17.07 64 ALA C C 1
ATOM 1354 O O . ALA C 1 61 ? -6.637 -0.836 27.793 1.00 21.13 64 ALA C O 1
ATOM 1356 N N . THR C 1 62 ? -5.187 -2.036 28.921 1.00 22.06 65 THR C N 1
ATOM 1357 C CA . THR C 1 62 ? -5.129 -1.188 30.095 1.00 25.68 65 THR C CA 1
ATOM 1358 C C . THR C 1 62 ? -4.661 0.251 29.698 1.00 24.18 65 THR C C 1
ATOM 1359 O O . THR C 1 62 ? -5.177 1.261 30.198 1.00 18.41 65 THR C O 1
ATOM 1363 N N . GLN C 1 63 ? -3.709 0.355 28.765 1.00 20.54 66 GLN C N 1
ATOM 1364 C CA . GLN C 1 63 ? -3.297 1.676 28.337 1.00 20.31 66 GLN C CA 1
ATOM 1365 C C . GLN C 1 63 ? -4.381 2.368 27.523 1.00 22.35 66 GLN C C 1
ATOM 1366 O O . GLN C 1 63 ? -4.580 3.583 27.662 1.00 21.45 66 GLN C O 1
ATOM 1372 N N . ALA C 1 64 ? -5.129 1.636 26.687 1.00 16.87 67 ALA C N 1
ATOM 1373 C CA . ALA C 1 64 ? -6.162 2.354 25.921 1.00 14.81 67 ALA C CA 1
ATOM 1374 C C . ALA C 1 64 ? -7.268 2.862 26.837 1.00 17.35 67 ALA C C 1
ATOM 1375 O O . ALA C 1 64 ? -7.811 3.948 26.663 1.00 22.25 67 ALA C O 1
ATOM 1377 N N . ALA C 1 65 ? -7.646 2.038 27.794 1.00 18.24 68 ALA C N 1
ATOM 1378 C CA . ALA C 1 65 ? -8.679 2.379 28.772 1.00 13.60 68 ALA C CA 1
ATOM 1379 C C . ALA C 1 65 ? -8.203 3.620 29.602 1.00 21.38 68 ALA C C 1
ATOM 1380 O O . ALA C 1 65 ? -8.979 4.581 29.799 1.00 22.43 68 ALA C O 1
ATOM 1382 N N . GLN C 1 66 ? -6.958 3.611 30.099 1.00 23.13 69 GLN C N 1
ATOM 1383 C CA . GLN C 1 66 ? -6.435 4.752 30.896 1.00 18.03 69 GLN C CA 1
ATOM 1384 C C . GLN C 1 66 ? -6.455 5.986 30.008 1.00 20.15 69 GLN C C 1
ATOM 1385 O O . GLN C 1 66 ? -6.905 7.079 30.417 1.00 24.63 69 GLN C O 1
ATOM 1391 N N . TYR C 1 67 ? -6.026 5.851 28.767 1.00 19.33 70 TYR C N 1
ATOM 1392 C CA . TYR C 1 67 ? -6.072 7.046 27.893 1.00 13.46 70 TYR C CA 1
ATOM 1393 C C . TYR C 1 67 ? -7.490 7.527 27.665 1.00 19.49 70 TYR C C 1
ATOM 1394 O O . TYR C 1 67 ? -7.748 8.706 27.823 1.00 18.94 70 TYR C O 1
ATOM 1403 N N . LEU C 1 68 ? -8.446 6.662 27.296 1.00 19.56 71 LEU C N 1
ATOM 1404 C CA . LEU C 1 68 ? -9.816 7.195 27.139 1.00 21.53 71 LEU C CA 1
ATOM 1405 C C . LEU C 1 68 ? -10.355 7.835 28.437 1.00 23.05 71 LEU C C 1
ATOM 1406 O O . LEU C 1 68 ? -10.995 8.885 28.375 1.00 30.16 71 LEU C O 1
ATOM 1411 N N . ILE C 1 69 ? -10.120 7.211 29.593 1.00 22.96 72 ILE C N 1
ATOM 1412 C CA . ILE C 1 69 ? -10.580 7.799 30.872 1.00 26.30 72 ILE C CA 1
ATOM 1413 C C . ILE C 1 69 ? -9.952 9.203 31.045 1.00 28.86 72 ILE C C 1
ATOM 1414 O O . ILE C 1 69 ? -10.639 10.157 31.352 1.00 38.84 72 ILE C O 1
ATOM 1419 N N . SER C 1 70 ? -8.632 9.300 30.816 1.00 24.84 73 SER C N 1
ATOM 1420 C CA . SER C 1 70 ? -7.887 10.551 30.897 1.00 25.91 73 SER C CA 1
ATOM 1421 C C . SER C 1 70 ? -8.561 11.616 30.042 1.00 32.54 73 SER C C 1
ATOM 1422 O O . SER C 1 70 ? -8.716 12.760 30.464 1.00 39.13 73 SER C O 1
ATOM 1425 N N . GLN C 1 71 ? -8.882 11.238 28.807 1.00 35.19 74 GLN C N 1
ATOM 1426 C CA . GLN C 1 71 ? -9.521 12.159 27.879 1.00 32.89 74 GLN C CA 1
ATOM 1427 C C . GLN C 1 71 ? -10.811 12.716 28.446 1.00 33.59 74 GLN C C 1
ATOM 1428 O O . GLN C 1 71 ? -11.096 13.897 28.281 1.00 40.55 74 GLN C O 1
ATOM 1434 N N . ARG C 1 72 ? -11.589 11.887 29.123 1.00 33.46 75 ARG C N 1
ATOM 1435 C CA . ARG C 1 72 ? -12.863 12.348 29.687 1.00 37.01 75 ARG C CA 1
ATOM 1436 C C . ARG C 1 72 ? -12.686 13.212 30.938 1.00 34.02 75 ARG C C 1
ATOM 1437 O O . ARG C 1 72 ? -13.467 14.126 31.171 1.00 44.23 75 ARG C O 1
ATOM 1439 N N . VAL C 1 73 ? -11.653 12.941 31.727 1.00 36.79 76 VAL C N 1
ATOM 1440 C CA . VAL C 1 73 ? -11.367 13.721 32.919 1.00 46.13 76 VAL C CA 1
ATOM 1441 C C . VAL C 1 73 ? -10.538 14.960 32.554 1.00 61.11 76 VAL C C 1
ATOM 1442 O O . VAL C 1 73 ? -9.306 14.945 32.624 1.00 68.55 76 VAL C O 1
ATOM 1446 N N . THR C 1 74 ? -11.230 16.024 32.147 1.00 71.45 77 THR C N 1
ATOM 1447 C CA . THR C 1 74 ? -10.607 17.300 31.768 1.00 77.52 77 THR C CA 1
ATOM 1448 C C . THR C 1 74 ? -10.239 17.363 30.287 1.00 70.56 77 THR C C 1
ATOM 1449 O O . THR C 1 74 ? -11.038 16.845 29.478 1.00 66.24 77 THR C O 1
ATOM 1451 N N . MET D 1 1 ? 0.251 14.514 35.593 1.00 44.06 4 MET D N 1
ATOM 1452 C CA . MET D 1 1 ? -0.637 13.308 35.781 1.00 51.18 4 MET D CA 1
ATOM 1453 C C . MET D 1 1 ? 0.170 12.014 35.775 1.00 43.70 4 MET D C 1
ATOM 1454 O O . MET D 1 1 ? 0.792 11.665 34.768 1.00 46.78 4 MET D O 1
ATOM 1456 N N . LYS D 1 2 ? 0.156 11.298 36.897 1.00 38.64 5 LYS D N 1
ATOM 1457 C CA . LYS D 1 2 ? 0.899 10.042 36.965 1.00 41.53 5 LYS D CA 1
ATOM 1458 C C . LYS D 1 2 ? 0.005 8.841 37.331 1.00 33.77 5 LYS D C 1
ATOM 1459 O O . LYS D 1 2 ? -1.157 9.009 37.680 1.00 32.75 5 LYS D O 1
ATOM 1461 N N . GLU D 1 3 ? 0.530 7.624 37.213 1.00 27.53 6 GLU D N 1
ATOM 1462 C CA . GLU D 1 3 ? -0.276 6.461 37.532 1.00 24.46 6 GLU D CA 1
ATOM 1463 C C . GLU D 1 3 ? 0.612 5.373 38.121 1.00 22.56 6 GLU D C 1
ATOM 1464 O O . GLU D 1 3 ? 1.818 5.516 38.191 1.00 26.54 6 GLU D O 1
ATOM 1470 N N . LEU D 1 4 ? -0.019 4.281 38.515 1.00 22.25 7 LEU D N 1
ATOM 1471 C CA . LEU D 1 4 ? 0.691 3.135 39.097 1.00 26.75 7 LEU D CA 1
ATOM 1472 C C . LEU D 1 4 ? 0.352 1.886 38.296 1.00 24.46 7 LEU D C 1
ATOM 1473 O O . LEU D 1 4 ? -0.818 1.664 37.980 1.00 23.07 7 LEU D O 1
ATOM 1478 N N . VAL D 1 5 ? 1.354 1.065 37.986 1.00 28.45 8 VAL D N 1
ATOM 1479 C CA . VAL D 1 5 ? 1.145 -0.200 37.273 1.00 29.80 8 VAL D CA 1
ATOM 1480 C C . VAL D 1 5 ? 1.708 -1.307 38.160 1.00 28.66 8 VAL D C 1
ATOM 1481 O O . VAL D 1 5 ? 2.747 -1.115 38.773 1.00 30.51 8 VAL D O 1
ATOM 1485 N N . GLU D 1 6 ? 1.013 -2.437 38.253 1.00 28.56 9 GLU D N 1
ATOM 1486 C CA . GLU D 1 6 ? 1.489 -3.569 39.040 1.00 28.08 9 GLU D CA 1
ATOM 1487 C C . GLU D 1 6 ? 1.523 -4.841 38.178 1.00 26.88 9 GLU D C 1
ATOM 1488 O O . GLU D 1 6 ? 0.584 -5.134 37.412 1.00 20.08 9 GLU D O 1
ATOM 1494 N N . MET D 1 7 ? 2.624 -5.579 38.259 1.00 29.82 10 MET D N 1
ATOM 1495 C CA . MET D 1 7 ? 2.708 -6.825 37.515 1.00 32.53 10 MET D CA 1
ATOM 1496 C C . MET D 1 7 ? 3.370 -7.864 38.404 1.0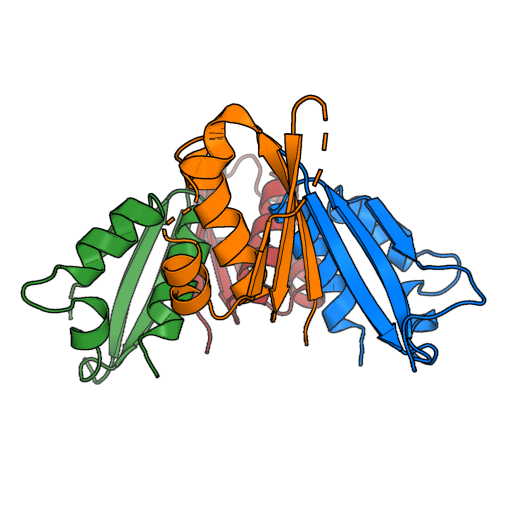0 31.16 10 MET D C 1
ATOM 1497 O O . MET D 1 7 ? 4.106 -7.511 39.316 1.00 30.52 10 MET D O 1
ATOM 1502 N N . ALA D 1 8 ? 3.033 -9.132 38.178 1.00 37.07 11 ALA D N 1
ATOM 1503 C CA . ALA D 1 8 ? 3.579 -10.227 38.969 1.00 34.12 11 ALA D CA 1
ATOM 1504 C C . ALA D 1 8 ? 4.752 -10.822 38.224 1.00 31.56 11 ALA D C 1
ATOM 1505 O O . ALA D 1 8 ? 4.628 -11.059 37.038 1.00 36.31 11 ALA D O 1
ATOM 1507 N N . VAL D 1 9 ? 5.866 -11.045 38.919 1.00 40.24 12 VAL D N 1
ATOM 1508 C CA . VAL D 1 9 ? 7.082 -11.641 38.358 1.00 39.59 12 VAL D CA 1
ATOM 1509 C C . VAL D 1 9 ? 7.568 -12.772 39.284 1.00 37.78 12 VAL D C 1
ATOM 1510 O O . VAL D 1 9 ? 7.724 -12.560 40.487 1.00 34.63 12 VAL D O 1
ATOM 1514 N N . PRO D 1 10 ? 7.776 -13.985 38.737 1.00 36.45 13 PRO D N 1
ATOM 1515 C CA . PRO D 1 10 ? 8.248 -15.127 39.549 1.00 32.50 13 PRO D CA 1
ATOM 1516 C C . PRO D 1 10 ? 9.518 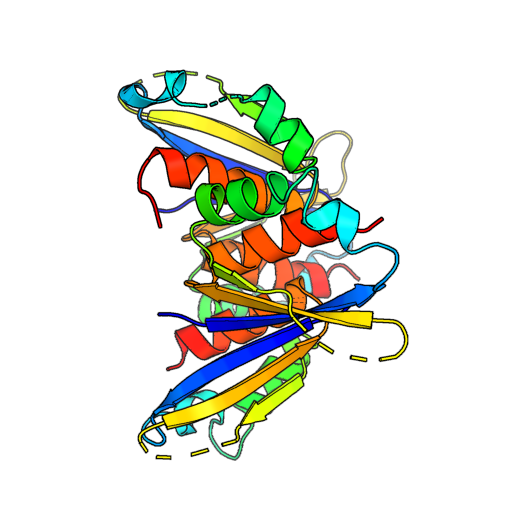-14.737 40.329 1.00 35.60 13 PRO D C 1
ATOM 1517 O O . PRO D 1 10 ? 10.392 -14.050 39.781 1.00 31.09 13 PRO D O 1
ATOM 1521 N N . GLU D 1 11 ? 9.597 -15.110 41.607 1.00 32.58 14 GLU D N 1
ATOM 1522 C CA . GLU D 1 11 ? 10.783 -14.821 42.431 1.00 38.65 14 GLU D CA 1
ATOM 1523 C C . GLU D 1 11 ? 12.025 -15.314 41.653 1.00 31.84 14 GLU D C 1
ATOM 1524 O O . GLU D 1 11 ? 13.089 -14.726 41.742 1.00 29.49 14 GLU D O 1
ATOM 1530 N N . ASN D 1 12 ? 11.784 -16.381 40.887 1.00 37.68 15 ASN D N 1
ATOM 1531 C CA . ASN D 1 12 ? 12.671 -17.111 39.949 1.00 40.80 15 ASN D CA 1
ATOM 1532 C C . ASN D 1 12 ? 13.384 -16.309 38.862 1.00 38.39 15 ASN D C 1
ATOM 1533 O O . ASN D 1 12 ? 14.432 -16.734 38.356 1.00 31.02 15 ASN D O 1
ATOM 1538 N N . LEU D 1 13 ? 12.727 -15.225 38.450 1.00 27.07 16 LEU D N 1
ATOM 1539 C CA . LEU D 1 13 ? 13.201 -14.379 37.375 1.00 28.94 16 LEU D CA 1
ATOM 1540 C C . LEU D 1 13 ? 13.549 -12.957 37.755 1.00 26.20 16 LEU D C 1
ATOM 1541 O O . LEU D 1 13 ? 14.030 -12.208 36.911 1.00 31.30 16 LEU D O 1
ATOM 1546 N N . VAL D 1 14 ? 13.272 -12.583 39.000 1.00 31.47 17 VAL D N 1
ATOM 1547 C CA . VAL D 1 14 ? 13.535 -11.244 39.489 1.00 34.47 17 VAL D CA 1
ATOM 1548 C C . VAL D 1 14 ? 14.970 -10.806 39.209 1.00 37.01 17 VAL D C 1
ATOM 1549 O O . VAL D 1 14 ? 15.237 -9.611 38.984 1.00 39.14 17 VAL D O 1
ATOM 1553 N N . GLY D 1 15 ? 15.908 -11.747 39.189 1.00 30.86 18 GLY D N 1
ATOM 1554 C CA . GLY D 1 15 ? 17.282 -11.331 38.922 1.00 31.70 18 GLY D CA 1
ATOM 1555 C C . GLY D 1 15 ? 17.428 -10.666 37.556 1.00 35.46 18 GLY D C 1
ATOM 1556 O O . GLY D 1 15 ? 18.311 -9.851 37.323 1.00 31.45 18 GLY D O 1
ATOM 1557 N N . ALA D 1 16 ? 16.534 -11.018 36.638 1.00 39.12 19 ALA D N 1
ATOM 1558 C CA . ALA D 1 16 ? 16.565 -10.484 35.279 1.00 35.45 19 ALA D CA 1
ATOM 1559 C C . ALA D 1 16 ? 16.261 -8.968 35.210 1.00 41.44 19 ALA D C 1
ATOM 1560 O O . ALA D 1 16 ? 16.783 -8.244 34.349 1.00 39.47 19 ALA D O 1
ATOM 1562 N N . ILE D 1 17 ? 15.415 -8.503 36.124 1.00 42.80 20 ILE D N 1
ATOM 1563 C CA . ILE D 1 17 ? 15.036 -7.095 36.218 1.00 44.70 20 ILE D CA 1
ATOM 1564 C C . ILE D 1 17 ? 16.113 -6.348 37.010 1.00 43.68 20 ILE D C 1
ATOM 1565 O O . ILE D 1 17 ? 16.435 -5.205 36.708 1.00 44.80 20 ILE D O 1
ATOM 1570 N N . LEU D 1 18 ? 16.678 -7.009 38.023 1.00 41.22 21 LEU D N 1
ATOM 1571 C CA . LEU D 1 18 ? 17.692 -6.380 38.866 1.00 40.67 21 LEU D CA 1
ATOM 1572 C C . LEU D 1 18 ? 19.031 -6.236 38.179 1.00 41.21 21 LEU D C 1
ATOM 1573 O O . LEU D 1 18 ? 19.593 -5.133 38.122 1.00 42.33 21 LEU D O 1
ATOM 1578 N N . GLY D 1 19 ? 19.539 -7.344 37.639 1.00 46.55 22 GLY D N 1
ATOM 1579 C CA . GLY D 1 19 ? 20.846 -7.322 37.006 1.00 44.33 22 GLY D CA 1
ATOM 1580 C C . GLY D 1 19 ? 21.915 -7.416 38.088 1.00 51.59 22 GLY D C 1
ATOM 1581 O O . GLY D 1 19 ? 21.618 -7.324 39.290 1.00 50.46 22 GLY D O 1
ATOM 1582 N N . LYS D 1 20 ? 23.166 -7.598 37.685 1.00 58.49 23 LYS D N 1
ATOM 1583 C CA . LYS D 1 20 ? 24.243 -7.684 38.669 1.00 62.03 23 LYS D CA 1
ATOM 1584 C C . LYS D 1 20 ? 24.213 -6.471 39.608 1.00 61.12 23 LYS D C 1
ATOM 1585 O O . LYS D 1 20 ? 24.393 -5.335 39.167 1.00 53.77 23 LYS D O 1
ATOM 1587 N N . GLY D 1 21 ? 23.961 -6.717 40.895 1.00 58.38 24 GLY D N 1
ATOM 1588 C CA . GLY D 1 21 ? 23.926 -5.639 41.874 1.00 62.23 24 GLY D CA 1
ATOM 1589 C C . GLY D 1 21 ? 22.695 -4.743 41.868 1.00 70.95 24 GLY D C 1
ATOM 1590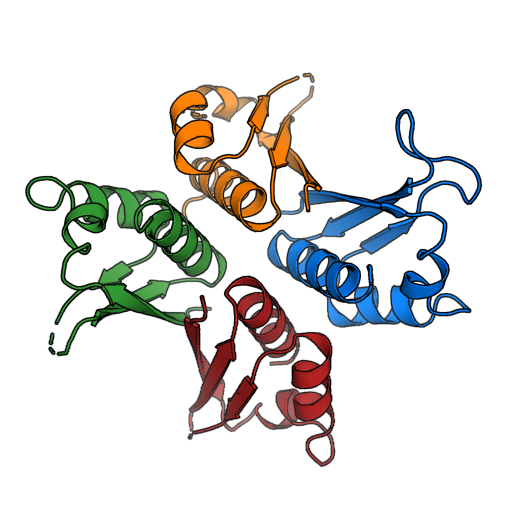 O O . GLY D 1 21 ? 22.430 -4.019 42.839 1.00 73.05 24 GLY D O 1
ATOM 1591 N N . GLY D 1 22 ? 21.932 -4.788 40.780 1.00 70.89 25 GLY D N 1
ATOM 1592 C CA . GLY D 1 22 ? 20.740 -3.963 40.681 1.00 52.47 25 GLY D CA 1
ATOM 1593 C C . GLY D 1 22 ? 20.957 -2.865 39.666 1.00 45.55 25 GLY D C 1
ATOM 1594 O O . GLY D 1 22 ? 20.184 -1.925 39.567 1.00 49.85 25 GLY D O 1
ATOM 1595 N N . LYS D 1 23 ? 22.003 -2.992 38.873 1.00 41.40 26 LYS D N 1
ATOM 1596 C CA . LYS D 1 23 ? 22.270 -1.955 37.897 1.00 49.50 26 LYS D CA 1
ATOM 1597 C C . LYS D 1 23 ? 21.210 -1.870 36.799 1.00 45.71 26 LYS D C 1
ATOM 1598 O O . LYS D 1 23 ? 20.939 -0.787 36.312 1.00 46.82 26 LYS D O 1
ATOM 1604 N N . THR D 1 24 ? 20.618 -2.994 36.399 1.00 44.37 27 THR D N 1
ATOM 1605 C CA . THR D 1 24 ? 19.599 -2.943 35.355 1.00 41.83 27 THR D CA 1
ATOM 1606 C C . THR D 1 24 ? 18.396 -2.172 35.894 1.00 37.28 27 THR D C 1
ATOM 1607 O O . THR D 1 24 ? 17.894 -1.288 35.216 1.00 33.90 27 THR D O 1
ATOM 1611 N N . LEU D 1 25 ? 17.960 -2.449 37.121 1.00 38.29 28 LEU D N 1
ATOM 1612 C CA . LEU D 1 25 ? 16.782 -1.735 37.642 1.00 33.94 28 LEU D CA 1
ATOM 1613 C C . LEU D 1 25 ? 17.090 -0.259 37.691 1.00 40.33 28 LEU D C 1
ATOM 1614 O O . LEU D 1 25 ? 16.250 0.574 37.367 1.00 43.38 28 LEU D O 1
ATOM 1619 N N . VAL D 1 26 ? 18.322 0.067 38.067 1.00 40.86 29 VAL D N 1
ATOM 1620 C CA . VAL D 1 26 ? 18.734 1.455 38.144 1.00 42.23 29 VAL D CA 1
ATOM 1621 C C . VAL D 1 26 ? 18.668 2.132 36.774 1.00 40.52 29 VAL D C 1
ATOM 1622 O O . VAL D 1 26 ? 18.156 3.241 36.640 1.00 39.10 29 VAL D O 1
ATOM 1626 N N . GLU D 1 27 ? 19.165 1.444 35.751 1.00 42.75 30 GLU D N 1
ATOM 1627 C CA . GLU D 1 27 ? 19.159 1.997 34.414 1.00 34.28 30 GLU D CA 1
ATOM 1628 C C . GLU D 1 27 ? 17.758 2.119 33.836 1.00 31.46 30 GLU D C 1
ATOM 1629 O O . GLU D 1 27 ? 17.502 3.063 33.088 1.00 31.75 30 GLU D O 1
ATOM 1635 N N . TYR D 1 28 ? 16.859 1.179 34.132 1.00 32.98 31 TYR D N 1
ATOM 1636 C CA . TYR D 1 28 ? 15.521 1.306 33.530 1.00 26.99 31 TYR D CA 1
ATOM 1637 C C . TYR D 1 28 ? 14.847 2.518 34.104 1.00 22.88 31 TYR D C 1
ATOM 1638 O O . TYR D 1 28 ? 14.132 3.239 33.401 1.00 32.35 31 TYR D O 1
ATOM 1647 N N . GLN D 1 29 ? 15.118 2.790 35.383 1.00 29.28 32 GLN D N 1
ATOM 1648 C CA . GLN D 1 29 ? 14.520 3.956 36.022 1.00 25.09 32 GLN D CA 1
ATOM 1649 C C . GLN D 1 29 ? 15.041 5.223 35.430 1.00 25.53 32 GLN D C 1
ATOM 1650 O O . GLN D 1 29 ? 14.280 6.172 35.213 1.00 35.62 32 GLN D O 1
ATOM 1656 N N . GLU D 1 30 ? 16.350 5.277 35.203 1.00 31.05 33 GLU D N 1
ATOM 1657 C CA . GLU D 1 30 ? 16.936 6.469 34.597 1.00 35.44 33 GLU D CA 1
ATOM 1658 C C . GLU D 1 30 ? 16.506 6.689 33.124 1.00 41.42 33 GLU D C 1
ATOM 1659 O O . GLU D 1 30 ? 16.363 7.823 32.668 1.00 46.39 33 GLU D O 1
ATOM 1665 N N . LEU D 1 31 ? 16.324 5.611 32.366 1.00 45.31 34 LEU D N 1
ATOM 1666 C CA . LEU D 1 31 ? 15.940 5.731 30.954 1.00 37.07 34 LEU D CA 1
ATOM 1667 C C . LEU D 1 31 ? 14.504 6.231 30.770 1.00 30.61 34 LEU D C 1
ATOM 1668 O O . LEU D 1 31 ? 14.211 7.088 29.948 1.00 32.99 34 LEU D O 1
ATOM 1673 N N . THR D 1 32 ? 13.609 5.657 31.557 1.00 37.69 35 THR D N 1
ATOM 1674 C CA . THR D 1 32 ? 12.187 5.941 31.461 1.00 27.34 35 THR D CA 1
ATOM 1675 C C . THR D 1 32 ? 11.734 7.070 32.349 1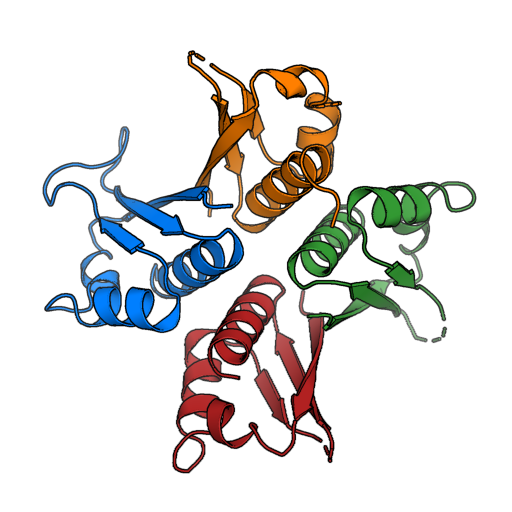.00 30.91 35 THR D C 1
ATOM 1676 O O . THR D 1 32 ? 10.801 7.794 31.990 1.00 32.28 35 THR D O 1
ATOM 1680 N N . GLY D 1 33 ? 12.378 7.218 33.509 1.00 27.32 36 GLY D N 1
ATOM 1681 C CA . GLY D 1 33 ? 11.966 8.261 34.425 1.00 29.25 36 GLY D CA 1
ATOM 1682 C C . GLY D 1 33 ? 10.812 7.780 35.300 1.00 32.66 36 GLY D C 1
ATOM 1683 O O . GLY D 1 33 ? 10.116 8.583 35.941 1.00 36.93 36 GLY D O 1
ATOM 1684 N N . ALA D 1 34 ? 10.611 6.469 35.335 1.00 26.32 37 ALA D N 1
ATOM 1685 C CA . ALA D 1 34 ? 9.571 5.865 36.166 1.00 26.22 37 ALA D CA 1
ATOM 1686 C C . ALA D 1 34 ? 10.250 5.260 37.393 1.00 25.33 37 ALA D C 1
ATOM 1687 O O . ALA D 1 34 ? 11.419 4.922 37.324 1.00 29.50 37 ALA D O 1
ATOM 1689 N N . ARG D 1 35 ? 9.527 5.116 38.499 1.00 23.53 38 ARG D N 1
ATOM 1690 C CA . ARG D 1 35 ? 10.080 4.465 39.697 1.00 30.55 38 ARG D CA 1
ATOM 1691 C C . ARG D 1 35 ? 9.657 3.021 39.605 1.00 25.72 38 ARG D C 1
ATOM 1692 O O . ARG D 1 35 ? 8.506 2.736 39.267 1.00 23.87 38 ARG D O 1
ATOM 1700 N N . ILE D 1 36 ? 10.557 2.111 39.959 1.00 26.06 39 ILE D N 1
ATOM 1701 C CA . ILE D 1 36 ? 10.269 0.685 39.885 1.00 33.33 39 ILE D CA 1
ATOM 1702 C C . ILE D 1 36 ? 10.615 0.012 41.208 1.00 36.19 39 ILE D C 1
ATOM 1703 O O . ILE D 1 36 ? 11.765 0.077 41.642 1.00 38.13 39 ILE D O 1
ATOM 1708 N N . GLN D 1 37 ? 9.643 -0.649 41.828 1.00 32.56 40 GLN D N 1
ATOM 1709 C CA . GLN D 1 37 ? 9.880 -1.294 43.127 1.00 41.37 40 GLN D CA 1
ATOM 1710 C C . GLN D 1 37 ? 9.506 -2.764 43.051 1.00 42.64 40 GLN D C 1
ATOM 1711 O O . GLN D 1 37 ? 8.492 -3.111 42.431 1.00 42.67 40 GLN D O 1
ATOM 1717 N N . ILE D 1 38 ? 10.311 -3.631 43.667 1.00 43.01 41 ILE D N 1
ATOM 1718 C CA . ILE D 1 38 ? 9.981 -5.049 43.676 1.00 40.29 41 ILE D CA 1
ATOM 1719 C C . ILE D 1 38 ? 9.508 -5.359 45.091 1.00 42.73 41 ILE D C 1
ATOM 1720 O O . ILE D 1 38 ? 10.156 -4.961 46.048 1.00 44.63 41 ILE D O 1
ATOM 1725 N N . SER D 1 39 ? 8.400 -6.079 45.209 1.00 49.53 42 SER D N 1
ATOM 1726 C CA . SER D 1 39 ? 7.818 -6.462 46.496 1.00 53.28 42 SER D CA 1
ATOM 1727 C C . SER D 1 39 ? 8.586 -5.932 47.685 1.00 63.99 42 SER D C 1
ATOM 1728 O O . SER D 1 39 ? 8.163 -4.919 48.265 1.00 83.27 42 SER D O 1
ATOM 1731 N N . ARG D 1 49 ? 5.617 -17.789 45.240 1.00 55.50 52 ARG D N 1
ATOM 1732 C CA . ARG D 1 49 ? 6.070 -17.875 43.852 1.00 59.32 52 ARG D CA 1
ATOM 1733 C C . ARG D 1 49 ? 6.412 -16.518 43.204 1.00 55.15 52 ARG D C 1
ATOM 1734 O O . ARG D 1 49 ? 7.567 -16.272 42.887 1.00 57.49 52 ARG D O 1
ATOM 1736 N N . ASN D 1 50 ? 5.415 -15.645 43.027 1.00 51.74 53 ASN D N 1
ATOM 1737 C CA . ASN D 1 50 ? 5.623 -14.350 42.384 1.00 43.08 53 ASN D CA 1
ATOM 1738 C C . ASN D 1 50 ? 5.850 -13.206 43.348 1.00 39.64 53 ASN D C 1
ATOM 1739 O O . ASN D 1 50 ? 5.456 -13.274 44.507 1.00 51.96 53 ASN D O 1
ATOM 1744 N N . ARG D 1 51 ? 6.517 -12.167 42.871 1.00 38.07 54 ARG D N 1
ATOM 1745 C CA . ARG D 1 51 ? 6.757 -10.981 43.656 1.00 36.60 54 ARG D CA 1
ATOM 1746 C C . ARG D 1 51 ? 6.033 -9.889 42.850 1.00 40.59 54 ARG D C 1
ATOM 1747 O O . ARG D 1 51 ? 5.862 -10.023 41.632 1.00 37.01 54 ARG D O 1
ATOM 1755 N N . ARG D 1 52 ? 5.576 -8.840 43.519 1.00 40.00 55 ARG D N 1
ATOM 1756 C CA . ARG D 1 52 ? 4.890 -7.760 42.830 1.00 36.71 55 ARG D CA 1
ATOM 1757 C C . ARG D 1 52 ? 5.842 -6.666 42.392 1.00 33.51 55 ARG D C 1
ATOM 1758 O O . ARG D 1 52 ? 6.653 -6.173 43.176 1.00 30.41 55 ARG D O 1
ATOM 1766 N N . VAL D 1 53 ? 5.769 -6.276 41.121 1.00 28.04 56 VAL D N 1
ATOM 1767 C CA . VAL D 1 53 ? 6.628 -5.193 40.695 1.00 26.92 56 VAL D CA 1
ATOM 1768 C C . VAL D 1 53 ? 5.710 -3.993 40.525 1.00 26.58 56 VAL D C 1
ATOM 1769 O O . VAL D 1 53 ? 4.673 -4.053 39.795 1.00 24.97 56 VAL D O 1
ATOM 1773 N N . THR D 1 54 ? 6.083 -2.901 41.170 1.00 25.30 57 THR D N 1
ATOM 1774 C CA . THR D 1 54 ? 5.283 -1.697 41.112 1.00 25.27 57 THR D CA 1
ATOM 1775 C C . THR D 1 54 ? 6.031 -0.615 40.388 1.00 21.24 57 THR D C 1
ATOM 1776 O O . THR D 1 54 ? 7.172 -0.242 40.737 1.00 25.61 57 THR D O 1
ATOM 1780 N N . ILE D 1 55 ? 5.373 -0.086 39.361 1.00 23.67 58 ILE D N 1
ATOM 1781 C CA . ILE D 1 55 ? 5.968 0.950 38.529 1.00 27.82 58 ILE D CA 1
ATOM 1782 C C . ILE D 1 55 ? 5.152 2.240 38.604 1.00 34.73 58 ILE D C 1
ATOM 1783 O O . ILE D 1 55 ? 3.952 2.200 38.282 1.00 27.92 58 ILE D O 1
ATOM 1788 N N . THR D 1 56 ? 5.749 3.377 38.994 1.00 22.73 59 THR D N 1
ATOM 1789 C CA . THR D 1 56 ? 4.915 4.595 39.048 1.00 24.93 59 THR D CA 1
ATOM 1790 C C . THR D 1 56 ? 5.519 5.733 38.222 1.00 28.58 59 THR D C 1
ATOM 1791 O O . THR D 1 56 ? 6.723 5.775 38.008 1.00 30.74 59 THR D O 1
ATOM 1795 N N . GLY D 1 57 ? 4.679 6.658 37.756 1.00 27.83 60 GLY D N 1
ATOM 1796 C CA . GLY D 1 57 ? 5.181 7.766 36.948 1.00 24.11 60 GLY D CA 1
ATOM 1797 C C . GLY D 1 57 ? 4.133 8.157 35.903 1.00 23.79 60 GLY D C 1
ATOM 1798 O O . GLY D 1 57 ? 2.957 7.806 36.048 1.00 25.52 60 GLY D O 1
ATOM 1799 N N . SER D 1 58 ? 4.539 8.874 34.854 1.00 25.45 61 SER D N 1
ATOM 1800 C CA . SER D 1 58 ? 3.596 9.315 33.830 1.00 28.09 61 SER D CA 1
ATOM 1801 C C . SER D 1 58 ? 3.078 8.109 33.030 1.00 29.91 61 SER D C 1
ATOM 1802 O O . SER D 1 58 ? 3.691 7.023 32.993 1.00 27.49 61 SER D O 1
ATOM 1805 N N . PRO D 1 59 ? 1.933 8.273 32.376 1.00 27.69 62 PRO D N 1
ATOM 1806 C CA . PRO D 1 59 ? 1.453 7.121 31.619 1.00 24.40 62 PRO D CA 1
ATOM 1807 C C . PRO D 1 59 ? 2.510 6.594 30.645 1.00 24.86 62 PRO D C 1
ATOM 1808 O O . PRO D 1 59 ? 2.816 5.378 30.580 1.00 23.55 62 PRO D O 1
ATOM 1812 N N . ALA D 1 60 ? 3.145 7.492 29.905 1.00 21.02 63 ALA D N 1
ATOM 1813 C CA . ALA D 1 60 ? 4.134 7.012 28.942 1.00 24.64 63 ALA D CA 1
ATOM 1814 C C . ALA D 1 60 ? 5.383 6.387 29.634 1.00 24.67 63 ALA D C 1
ATOM 1815 O O . ALA D 1 60 ? 5.941 5.368 29.168 1.00 18.87 63 ALA D O 1
ATOM 1817 N N . ALA D 1 61 ? 5.835 6.965 30.738 1.00 20.01 64 ALA D N 1
ATOM 1818 C CA . ALA D 1 61 ? 7.035 6.413 31.410 1.00 25.70 64 ALA D CA 1
ATOM 1819 C C . ALA D 1 61 ? 6.812 5.008 31.934 1.00 26.52 64 ALA D C 1
ATOM 1820 O O . ALA D 1 61 ? 7.667 4.126 31.824 1.00 28.15 64 ALA D O 1
ATOM 1822 N N . THR D 1 62 ? 5.656 4.833 32.552 1.00 24.81 65 THR D N 1
ATOM 1823 C CA . THR D 1 62 ? 5.238 3.569 33.129 1.00 22.69 65 THR D CA 1
ATOM 1824 C C . THR D 1 62 ? 5.120 2.487 32.042 1.00 23.43 65 THR D C 1
ATOM 1825 O O . THR D 1 62 ? 5.461 1.339 32.241 1.00 20.77 65 THR D O 1
ATOM 1829 N N . GLN D 1 63 ? 4.651 2.862 30.869 1.00 24.84 66 GLN D N 1
ATOM 1830 C CA . GLN D 1 63 ? 4.511 1.887 29.807 1.00 20.80 66 GLN D CA 1
ATOM 1831 C C . GLN D 1 63 ? 5.854 1.394 29.301 1.00 14.21 66 GLN D C 1
ATOM 1832 O O . GLN D 1 63 ? 6.048 0.218 29.061 1.00 17.79 66 GLN D O 1
ATOM 1838 N N . ALA D 1 64 ? 6.801 2.328 29.120 1.00 16.30 67 ALA D N 1
ATOM 1839 C CA . ALA D 1 64 ? 8.156 1.994 28.654 1.00 20.53 67 ALA D CA 1
ATOM 1840 C C . ALA D 1 64 ? 8.874 1.074 29.657 1.00 22.86 67 ALA D C 1
ATOM 1841 O O . ALA D 1 64 ? 9.534 0.108 29.320 1.00 25.92 67 ALA D O 1
ATOM 1843 N N . ALA D 1 65 ? 8.786 1.460 30.914 1.00 22.86 68 ALA D N 1
ATOM 1844 C CA . ALA D 1 65 ? 9.388 0.709 31.983 1.00 18.73 68 ALA D CA 1
ATOM 1845 C C . ALA D 1 65 ? 8.795 -0.694 32.086 1.00 24.20 68 ALA D C 1
ATOM 1846 O O . ALA D 1 65 ? 9.553 -1.666 32.258 1.00 23.98 68 ALA D O 1
ATOM 1848 N N . GLN D 1 66 ? 7.465 -0.816 31.949 1.00 19.72 69 GLN D N 1
ATOM 1849 C CA . GLN D 1 66 ? 6.784 -2.119 32.015 1.00 18.34 69 GLN D CA 1
ATOM 1850 C C . GLN D 1 66 ? 7.224 -2.943 30.784 1.00 19.76 69 GLN D C 1
ATOM 1851 O O . GLN D 1 66 ? 7.513 -4.142 30.873 1.00 21.46 69 GLN D O 1
ATOM 1857 N N . TYR D 1 67 ? 7.319 -2.296 29.628 1.00 19.89 70 TYR D N 1
ATOM 1858 C CA . TYR D 1 67 ? 7.706 -3.045 28.457 1.00 19.31 70 TYR D CA 1
ATOM 1859 C C . TYR D 1 67 ? 9.155 -3.591 28.609 1.00 24.41 70 TYR D C 1
ATOM 1860 O O . TYR D 1 67 ? 9.436 -4.756 28.296 1.00 22.42 70 TYR D O 1
ATOM 1869 N N . LEU D 1 68 ? 10.076 -2.749 29.071 1.00 23.01 71 LEU D N 1
ATOM 1870 C CA . LEU D 1 68 ? 11.444 -3.197 29.255 1.00 25.70 71 LEU D CA 1
ATOM 1871 C C . LEU D 1 68 ? 11.536 -4.383 30.247 1.00 22.67 71 LEU D C 1
ATOM 1872 O O . LEU D 1 68 ? 12.238 -5.358 29.959 1.00 26.84 71 LEU D O 1
ATOM 1877 N N . ILE D 1 69 ? 10.823 -4.306 31.383 1.00 19.91 72 ILE D N 1
ATOM 1878 C CA . ILE D 1 69 ? 10.777 -5.371 32.402 1.00 20.43 72 ILE D CA 1
ATOM 1879 C C . ILE D 1 69 ? 10.212 -6.641 31.749 1.00 30.94 72 ILE D C 1
ATOM 1880 O O . ILE D 1 69 ? 10.737 -7.753 31.942 1.00 30.73 72 ILE D O 1
ATOM 1885 N N . SER D 1 70 ? 9.128 -6.471 30.981 1.00 31.13 73 SER D N 1
ATOM 1886 C CA . SER D 1 70 ? 8.518 -7.578 30.263 1.00 28.20 73 SER D CA 1
ATOM 1887 C C . SER D 1 70 ? 9.490 -8.257 29.302 1.00 29.78 73 SER D C 1
ATOM 1888 O O . SER D 1 70 ? 9.452 -9.470 29.139 1.00 31.21 73 SER D O 1
ATOM 1891 N N . GLN D 1 71 ? 10.327 -7.472 28.633 1.00 34.64 74 GLN D N 1
ATOM 1892 C CA . GLN D 1 71 ? 11.271 -8.051 27.686 1.00 39.90 74 GLN D CA 1
ATOM 1893 C C . GLN D 1 71 ? 12.238 -8.919 28.442 1.00 40.70 74 GLN D C 1
ATOM 1894 O O . GLN D 1 71 ? 12.565 -10.023 27.996 1.00 43.17 74 GLN D O 1
ATOM 1900 N N . ARG D 1 72 ? 12.662 -8.430 29.602 1.00 42.90 75 ARG D N 1
ATOM 1901 C CA . ARG D 1 72 ? 13.596 -9.165 30.438 1.00 44.75 75 ARG D CA 1
ATOM 1902 C C . ARG D 1 72 ? 13.083 -10.462 31.025 1.00 49.35 75 ARG D C 1
ATOM 1903 O O . ARG D 1 72 ? 13.725 -11.496 30.871 1.00 56.38 75 ARG D O 1
ATOM 1911 N N . VAL D 1 73 ? 11.933 -10.427 31.681 1.00 55.26 76 VAL D N 1
ATOM 1912 C CA . VAL D 1 73 ? 11.424 -11.627 32.332 1.00 55.74 76 VAL D CA 1
ATOM 1913 C C . VAL D 1 73 ? 11.347 -12.872 31.452 1.00 55.33 76 VAL D C 1
ATOM 1914 O O . VAL D 1 73 ? 10.403 -13.000 30.651 1.00 60.27 76 VAL D O 1
#